Protein AF-A0AAJ6ESU5-F1 (afdb_monomer)

Structure (mmCIF, N/CA/C/O backbone):
data_AF-A0AAJ6ESU5-F1
#
_entry.id   AF-A0AAJ6ESU5-F1
#
loop_
_atom_site.group_PDB
_atom_site.id
_atom_site.type_symbol
_atom_site.label_atom_id
_atom_site.label_alt_id
_atom_site.label_comp_id
_atom_site.label_asym_id
_atom_site.label_entity_id
_atom_site.label_seq_id
_atom_site.pdbx_PDB_ins_code
_atom_site.Cartn_x
_atom_site.Cartn_y
_atom_site.Cartn_z
_atom_site.occupancy
_atom_site.B_iso_or_equiv
_atom_site.auth_seq_id
_atom_site.auth_comp_id
_atom_site.auth_asym_id
_atom_site.auth_atom_id
_atom_site.pdbx_PDB_model_num
ATOM 1 N N . MET A 1 1 ? -6.871 -3.618 12.150 1.00 95.38 1 MET A N 1
ATOM 2 C CA . MET A 1 1 ? -6.432 -3.441 10.751 1.00 95.38 1 MET A CA 1
ATOM 3 C C . MET A 1 1 ? -7.176 -2.260 10.166 1.00 95.38 1 MET A C 1
ATOM 5 O O . MET A 1 1 ? -8.389 -2.212 10.320 1.00 95.38 1 MET A O 1
ATOM 9 N N . ILE A 1 2 ? -6.469 -1.313 9.553 1.00 98.00 2 ILE A N 1
ATOM 10 C CA . ILE A 1 2 ? -7.078 -0.160 8.880 1.00 98.00 2 ILE A CA 1
ATOM 11 C C . ILE A 1 2 ? -7.098 -0.434 7.377 1.00 98.00 2 ILE A C 1
ATOM 13 O O . ILE A 1 2 ? -6.060 -0.797 6.834 1.00 98.00 2 ILE A O 1
ATOM 17 N N . TRP A 1 3 ? -8.237 -0.244 6.716 1.00 98.25 3 TRP A N 1
ATOM 18 C CA . TRP A 1 3 ? -8.363 -0.253 5.261 1.00 98.25 3 TRP A CA 1
ATOM 19 C C . TRP A 1 3 ? -8.637 1.152 4.726 1.00 98.25 3 TRP A C 1
ATOM 21 O O . TRP A 1 3 ? -9.605 1.794 5.127 1.00 98.25 3 TRP A O 1
ATOM 31 N N . LEU A 1 4 ? -7.811 1.610 3.790 1.00 98.38 4 LEU A N 1
ATOM 32 C CA . LEU A 1 4 ? -7.936 2.909 3.136 1.00 98.38 4 LEU A CA 1
ATOM 33 C C . LEU A 1 4 ? -8.338 2.697 1.673 1.00 98.38 4 LEU A C 1
ATOM 35 O O . LEU A 1 4 ? -7.547 2.201 0.867 1.00 98.38 4 LEU A O 1
ATOM 39 N N . HIS A 1 5 ? -9.581 3.042 1.345 1.00 97.38 5 HIS A N 1
ATOM 40 C CA . HIS A 1 5 ? -10.130 2.871 0.002 1.00 97.38 5 HIS A CA 1
ATOM 41 C C . HIS A 1 5 ? -9.685 3.988 -0.956 1.00 97.38 5 HIS A C 1
ATOM 43 O O . HIS A 1 5 ? -9.144 5.004 -0.527 1.00 97.38 5 HIS A O 1
ATOM 49 N N . GLY A 1 6 ? -9.927 3.814 -2.256 1.00 95.56 6 GLY A N 1
ATOM 50 C CA . GLY A 1 6 ? -9.739 4.875 -3.247 1.00 95.56 6 GLY A CA 1
ATOM 51 C C . GLY A 1 6 ? -11.051 5.428 -3.781 1.00 95.56 6 GLY A C 1
ATOM 52 O O . GLY A 1 6 ? -12.034 5.564 -3.061 1.00 95.56 6 GLY A O 1
ATOM 53 N N . PHE A 1 7 ? -11.062 5.765 -5.063 1.00 94.62 7 PHE A N 1
ATOM 54 C CA . PHE A 1 7 ? -12.214 6.395 -5.697 1.00 94.62 7 PHE A CA 1
ATOM 55 C C . PHE A 1 7 ? -13.386 5.410 -5.839 1.00 94.62 7 PHE A C 1
ATOM 57 O O . PHE A 1 7 ? -13.252 4.208 -5.603 1.00 94.62 7 PHE A O 1
ATOM 64 N N . TYR A 1 8 ? -14.547 5.929 -6.228 1.00 94.31 8 TYR A N 1
ATOM 65 C CA . TYR A 1 8 ? -15.791 5.195 -6.483 1.00 94.31 8 TYR A CA 1
ATOM 66 C C . TYR A 1 8 ? -16.469 4.516 -5.281 1.00 94.31 8 TYR A C 1
ATOM 68 O O . TYR A 1 8 ? -17.536 3.923 -5.443 1.00 94.31 8 TYR A O 1
ATOM 76 N N . VAL A 1 9 ? -15.928 4.656 -4.071 1.00 95.62 9 VAL A N 1
ATOM 77 C CA . VAL A 1 9 ? -16.638 4.290 -2.837 1.00 95.62 9 VAL A CA 1
ATOM 78 C C . VAL A 1 9 ? -17.619 5.403 -2.501 1.00 95.62 9 VAL A C 1
ATOM 80 O O . VAL A 1 9 ? -17.208 6.538 -2.282 1.00 95.62 9 VAL A O 1
ATOM 83 N N . LYS A 1 10 ? -18.917 5.098 -2.511 1.00 95.31 10 LYS A N 1
ATOM 84 C CA . LYS A 1 10 ? -19.978 6.115 -2.403 1.00 95.31 10 LYS A CA 1
ATOM 85 C C . LYS A 1 10 ? -20.151 6.654 -0.986 1.00 95.31 10 LYS A C 1
ATOM 87 O O . LYS A 1 10 ? -20.367 7.847 -0.805 1.00 95.31 10 LYS A O 1
ATOM 92 N N . ASP A 1 11 ? -20.051 5.765 -0.009 1.00 96.38 11 ASP A N 1
ATOM 93 C CA . ASP A 1 11 ? -20.249 6.033 1.409 1.00 96.38 11 ASP A CA 1
ATOM 94 C C . ASP A 1 11 ? -19.696 4.860 2.243 1.00 96.38 11 ASP A C 1
ATOM 96 O O . ASP A 1 11 ? -19.130 3.892 1.718 1.00 96.38 11 ASP A O 1
ATOM 100 N N . HIS A 1 12 ? -19.841 4.960 3.564 1.00 93.69 12 HIS A N 1
ATOM 101 C CA . HIS A 1 12 ? -19.379 3.943 4.503 1.00 93.69 12 HIS A CA 1
ATOM 102 C C . HIS A 1 12 ? -20.178 2.631 4.420 1.00 93.69 12 HIS A C 1
ATOM 104 O O . HIS A 1 12 ? -19.606 1.572 4.666 1.00 93.69 12 HIS A O 1
ATOM 110 N N . GLU A 1 13 ? -21.461 2.656 4.047 1.00 95.06 13 GLU A N 1
ATOM 111 C CA . GLU A 1 13 ? -22.259 1.434 3.882 1.00 95.06 13 GLU A CA 1
ATOM 112 C C . GLU A 1 13 ? -21.810 0.670 2.633 1.00 95.06 13 GLU A C 1
ATOM 114 O O . GLU A 1 13 ? -21.586 -0.544 2.673 1.00 95.06 13 GLU A O 1
ATOM 119 N N . PHE A 1 14 ? -21.593 1.385 1.529 1.00 95.38 14 PHE A N 1
ATOM 120 C CA . PHE A 1 14 ? -21.059 0.842 0.289 1.00 95.38 14 PHE A CA 1
ATOM 121 C C . PHE A 1 14 ? -19.728 0.133 0.535 1.00 95.38 14 PHE A C 1
ATOM 123 O O . PHE A 1 14 ? -19.557 -0.994 0.074 1.00 95.38 14 PHE A O 1
ATOM 130 N N . LEU A 1 15 ? -18.828 0.740 1.315 1.00 94.00 15 LEU A N 1
ATOM 131 C CA . LEU A 1 15 ? -17.516 0.177 1.643 1.00 94.00 15 LEU A CA 1
ATOM 132 C C . LEU A 1 15 ? -17.589 -1.235 2.255 1.00 94.00 15 LEU A C 1
ATOM 134 O O . LEU A 1 15 ? -16.738 -2.076 1.968 1.00 94.00 15 LEU A O 1
ATOM 138 N N . PHE A 1 16 ? -18.602 -1.513 3.079 1.00 92.94 16 PHE A N 1
ATOM 139 C CA . PHE A 1 16 ? -18.753 -2.811 3.747 1.00 92.94 16 PHE A CA 1
ATOM 140 C C . PHE A 1 16 ? -19.701 -3.781 3.041 1.00 92.94 16 PHE A C 1
ATOM 142 O O . PHE A 1 16 ? -19.585 -4.988 3.262 1.00 92.94 16 PHE A O 1
ATOM 149 N N . HIS A 1 17 ? -20.637 -3.286 2.230 1.00 91.62 17 HIS A N 1
ATOM 150 C CA . HIS A 1 17 ? -21.697 -4.112 1.645 1.00 91.62 17 HIS A CA 1
ATOM 151 C C . HIS A 1 17 ? -21.561 -4.339 0.141 1.00 91.62 17 HIS A C 1
ATOM 153 O O . HIS A 1 17 ? -22.010 -5.370 -0.357 1.00 91.62 17 HIS A O 1
ATOM 159 N N . ASN A 1 18 ? -20.966 -3.393 -0.582 1.00 91.00 18 ASN A N 1
ATOM 160 C CA . ASN A 1 18 ? -21.006 -3.357 -2.044 1.00 91.00 18 ASN A CA 1
ATOM 161 C C . ASN A 1 18 ? -19.632 -3.160 -2.690 1.00 91.00 18 ASN A C 1
ATOM 163 O O . ASN A 1 18 ? -19.497 -3.375 -3.896 1.00 91.00 18 ASN A O 1
ATOM 167 N N . ASP A 1 19 ? -18.616 -2.769 -1.918 1.00 90.62 19 ASP A N 1
ATOM 168 C CA . ASP A 1 19 ? -17.278 -2.570 -2.450 1.00 90.62 19 ASP A CA 1
ATOM 169 C C . ASP A 1 19 ? -16.719 -3.881 -3.038 1.00 90.62 19 ASP A C 1
ATOM 171 O O . ASP A 1 19 ? -16.745 -4.928 -2.375 1.00 90.62 19 ASP A O 1
ATOM 175 N N . PRO A 1 20 ? -16.188 -3.856 -4.275 1.00 89.12 20 PRO A N 1
ATOM 176 C CA . PRO A 1 20 ? -15.649 -5.045 -4.927 1.00 89.12 20 PRO A CA 1
ATOM 177 C C . PRO A 1 20 ? -14.518 -5.745 -4.165 1.00 89.12 20 PRO A C 1
ATOM 179 O O . PRO A 1 20 ? -14.312 -6.947 -4.372 1.00 89.12 20 PRO A O 1
ATOM 182 N N . ALA A 1 21 ? -13.799 -5.044 -3.281 1.00 89.62 21 ALA A N 1
ATOM 183 C CA . ALA A 1 21 ? -12.793 -5.651 -2.421 1.00 89.62 21 ALA A CA 1
ATOM 184 C C . ALA A 1 21 ? -13.415 -6.585 -1.372 1.00 89.62 21 ALA A C 1
ATOM 186 O O . ALA A 1 21 ? -12.733 -7.501 -0.931 1.00 89.62 21 ALA A O 1
ATOM 187 N N . ARG A 1 22 ? -14.701 -6.449 -1.007 1.00 91.38 22 ARG A N 1
ATOM 188 C CA . ARG A 1 22 ? -15.430 -7.385 -0.118 1.00 91.38 22 ARG A CA 1
ATOM 189 C C . ARG A 1 22 ? -14.734 -7.662 1.220 1.00 91.38 22 ARG A C 1
ATOM 191 O O . ARG A 1 22 ? -14.629 -8.803 1.672 1.00 91.38 22 ARG A O 1
ATOM 198 N N . LEU A 1 23 ? -14.207 -6.614 1.844 1.00 92.94 23 LEU A N 1
ATOM 199 C CA . LEU A 1 23 ? -13.352 -6.716 3.033 1.00 92.94 23 LEU A CA 1
ATOM 200 C C . LEU A 1 23 ? -14.058 -7.393 4.206 1.00 92.94 23 LEU A C 1
ATOM 202 O O . LEU A 1 23 ? -13.453 -8.196 4.912 1.00 92.94 23 LEU A O 1
ATOM 206 N N . ARG A 1 24 ? -15.345 -7.083 4.397 1.00 93.38 24 ARG A N 1
ATOM 207 C CA . ARG A 1 24 ? -16.166 -7.651 5.466 1.00 93.38 24 ARG A CA 1
ATOM 208 C C . ARG A 1 24 ? -16.250 -9.167 5.355 1.00 93.38 24 ARG A C 1
ATOM 210 O O . ARG A 1 24 ? -16.012 -9.863 6.339 1.00 93.38 24 ARG A O 1
ATOM 217 N N . GLU A 1 25 ? -16.591 -9.673 4.172 1.00 92.69 25 GLU A N 1
ATOM 218 C CA . GLU A 1 25 ? -16.685 -11.110 3.921 1.00 92.69 25 GLU A CA 1
ATOM 219 C C . GLU A 1 25 ? -15.320 -11.760 4.088 1.00 92.69 25 GLU A C 1
ATOM 221 O O . GLU A 1 25 ? -15.226 -12.787 4.742 1.00 92.69 25 GLU A O 1
ATOM 226 N N . GLN A 1 26 ? -14.257 -11.139 3.580 1.00 92.94 26 GLN A N 1
ATOM 227 C CA . GLN A 1 26 ? -12.912 -11.681 3.732 1.00 92.94 26 GLN A CA 1
ATOM 228 C C . GLN A 1 26 ? -12.473 -11.794 5.194 1.00 92.94 26 GLN A C 1
ATOM 230 O O . GLN A 1 26 ? -11.942 -12.831 5.580 1.00 92.94 26 GLN A O 1
ATOM 235 N N . VAL A 1 27 ? -12.715 -10.770 6.020 1.00 94.38 27 VAL A N 1
ATOM 236 C CA . VAL A 1 27 ? -12.407 -10.825 7.458 1.00 94.38 27 VAL A CA 1
ATOM 237 C C . VAL A 1 27 ? -13.239 -11.896 8.149 1.00 94.38 27 VAL A C 1
ATOM 239 O O . VAL A 1 27 ? -12.665 -12.755 8.818 1.00 94.38 27 VAL A O 1
ATOM 242 N N . ARG A 1 28 ? -14.557 -11.914 7.922 1.00 92.50 28 ARG A N 1
ATOM 243 C CA . ARG A 1 28 ? -15.456 -12.936 8.477 1.00 92.50 28 ARG A CA 1
ATOM 244 C C . ARG A 1 28 ? -15.020 -14.355 8.093 1.00 92.50 28 ARG A C 1
ATOM 246 O O . ARG A 1 28 ? -14.961 -15.225 8.954 1.00 92.50 28 ARG A O 1
ATOM 253 N N . ASP A 1 29 ? -14.708 -14.576 6.820 1.00 90.75 29 ASP A N 1
ATOM 254 C CA . ASP A 1 29 ? -14.421 -15.902 6.263 1.00 90.75 29 ASP A CA 1
ATOM 255 C C . ASP A 1 29 ? -12.976 -16.355 6.558 1.00 90.75 29 ASP A C 1
ATOM 257 O O . ASP A 1 29 ? -12.671 -17.541 6.462 1.00 90.75 29 ASP A O 1
ATOM 261 N N . SER A 1 30 ? -12.084 -15.439 6.959 1.00 91.81 30 SER A N 1
ATOM 262 C CA . SER A 1 30 ? -10.697 -15.765 7.325 1.00 91.81 30 SER A CA 1
ATOM 263 C C . SER A 1 30 ? -10.556 -16.521 8.649 1.00 91.81 30 SER A C 1
ATOM 265 O O . SER A 1 30 ? -9.511 -17.124 8.898 1.00 91.81 30 SER A O 1
ATOM 267 N N . GLY A 1 31 ? -11.559 -16.438 9.531 1.00 89.44 31 GLY A N 1
ATOM 268 C CA . GLY A 1 31 ? -11.491 -16.982 10.891 1.00 89.44 31 GLY A CA 1
ATOM 269 C C . GLY A 1 31 ? -10.433 -16.326 11.791 1.00 89.44 31 GLY A C 1
ATOM 270 O O . GLY A 1 31 ? -10.134 -16.859 12.858 1.00 89.44 31 GLY A O 1
ATOM 271 N N . LYS A 1 32 ? -9.836 -15.200 11.374 1.00 91.50 32 LYS A N 1
ATOM 272 C CA . LYS A 1 32 ? -8.836 -14.465 12.158 1.00 91.50 32 LYS A CA 1
ATOM 273 C C . LYS A 1 32 ? -9.511 -13.525 13.153 1.00 91.50 32 LYS A C 1
ATOM 275 O O . LYS A 1 32 ? -10.510 -12.884 12.834 1.00 91.50 32 LYS A O 1
ATOM 280 N N . ASP A 1 33 ? -8.905 -13.385 14.327 1.00 90.06 33 ASP A N 1
ATOM 281 C CA . ASP A 1 33 ? -9.315 -12.398 15.327 1.00 90.06 33 ASP A CA 1
ATOM 282 C C . ASP A 1 33 ? -8.788 -11.008 14.938 1.00 90.06 33 ASP A C 1
ATOM 284 O O . ASP A 1 33 ? -7.652 -10.627 15.236 1.00 90.06 33 ASP A O 1
ATOM 288 N N . VAL A 1 34 ? -9.584 -10.285 14.147 1.00 91.62 34 VAL A N 1
ATOM 289 C CA . VAL A 1 34 ? -9.206 -8.996 13.562 1.00 91.62 34 VAL A CA 1
ATOM 290 C C . VAL A 1 34 ? -10.332 -7.987 13.734 1.00 91.62 34 VAL A C 1
ATOM 292 O O . VAL A 1 34 ? -11.442 -8.173 13.242 1.00 91.62 34 VAL A O 1
ATOM 295 N N . VAL A 1 35 ? -9.999 -6.837 14.321 1.00 93.50 35 VAL A N 1
ATOM 296 C CA . VAL A 1 35 ? -10.833 -5.633 14.233 1.00 93.50 35 VAL A CA 1
ATOM 297 C C . VAL A 1 35 ? -10.537 -4.928 12.909 1.00 93.50 35 VAL A C 1
ATOM 299 O O . VAL A 1 35 ? -9.423 -4.431 12.701 1.00 93.50 35 VAL A O 1
ATOM 302 N N . LEU A 1 36 ? -11.518 -4.896 12.006 1.00 95.81 36 LEU A N 1
ATOM 303 C CA . LEU A 1 36 ? -11.454 -4.151 10.748 1.00 95.81 36 LEU A CA 1
ATOM 304 C C . LEU A 1 36 ? -11.998 -2.733 10.946 1.00 95.81 36 LEU A C 1
ATOM 306 O O . LEU A 1 36 ? -13.136 -2.547 11.362 1.00 95.81 36 LEU A O 1
ATOM 310 N N . ILE A 1 37 ? -11.180 -1.743 10.608 1.00 96.31 37 ILE A N 1
ATOM 311 C CA . ILE A 1 37 ? -11.512 -0.318 10.615 1.00 96.31 37 ILE A CA 1
ATOM 312 C C . ILE A 1 37 ? -11.358 0.172 9.180 1.00 96.31 37 ILE A C 1
ATOM 314 O O . ILE A 1 37 ? -10.308 -0.036 8.578 1.00 96.31 37 ILE A O 1
ATOM 318 N N . ALA A 1 38 ? -12.371 0.824 8.625 1.00 96.56 38 ALA A N 1
ATOM 319 C CA . ALA A 1 38 ? -12.315 1.331 7.259 1.00 96.56 38 ALA A CA 1
ATOM 320 C C . ALA A 1 38 ? -12.967 2.725 7.204 1.00 96.56 38 ALA A C 1
ATOM 322 O O . ALA A 1 38 ? -14.191 2.813 7.089 1.00 96.56 38 ALA A O 1
ATOM 323 N N . PRO A 1 39 ? -12.197 3.820 7.381 1.00 95.31 39 PRO A N 1
ATOM 324 C CA . PRO A 1 39 ? -12.745 5.169 7.286 1.00 95.31 39 PRO A CA 1
ATOM 325 C C . PRO A 1 39 ? -13.248 5.457 5.872 1.00 95.31 39 PRO A C 1
ATOM 327 O O . PRO A 1 39 ? -12.610 5.078 4.890 1.00 95.31 39 PRO A O 1
ATOM 330 N N . PHE A 1 40 ? -14.354 6.195 5.781 1.00 96.12 40 PHE A N 1
ATOM 331 C CA . PHE A 1 40 ? -14.796 6.781 4.523 1.00 96.12 40 PHE A CA 1
ATOM 332 C C . PHE A 1 40 ? -13.982 8.048 4.227 1.00 96.12 40 PHE A C 1
ATOM 334 O O . PHE A 1 40 ? -14.006 9.004 4.998 1.00 96.12 40 PHE A O 1
ATOM 341 N N . LEU A 1 41 ? -13.252 8.044 3.116 1.00 96.94 41 LEU A N 1
ATOM 342 C CA . LEU A 1 41 ? -12.306 9.086 2.703 1.00 96.94 41 LEU A CA 1
ATOM 343 C C . LEU A 1 41 ? -12.910 10.087 1.700 1.00 96.94 41 LEU A C 1
ATOM 345 O O . LEU A 1 41 ? -12.190 10.928 1.161 1.00 96.94 41 LEU A O 1
ATOM 349 N N . GLY A 1 42 ? -14.222 9.998 1.460 1.00 96.88 42 GLY A N 1
ATOM 350 C CA . GLY A 1 42 ? -14.958 10.765 0.455 1.00 96.88 42 GLY A CA 1
ATOM 351 C C . GLY A 1 42 ? -15.183 9.982 -0.843 1.00 96.88 42 GLY A C 1
ATOM 352 O O . GLY A 1 42 ? -14.591 8.929 -1.068 1.00 96.88 42 GLY A O 1
ATOM 353 N N . TYR A 1 43 ? -16.062 10.500 -1.696 1.00 96.88 43 TYR A N 1
ATOM 354 C CA . TYR A 1 43 ? -16.432 9.901 -2.976 1.00 96.88 43 TYR A CA 1
ATOM 355 C C . TYR A 1 43 ? -15.867 10.742 -4.115 1.00 96.88 43 TYR A C 1
ATOM 357 O O . TYR A 1 43 ? -16.072 11.953 -4.157 1.00 96.88 43 TYR A O 1
ATOM 365 N N . GLU A 1 44 ? -15.169 10.101 -5.046 1.00 96.12 44 GLU A N 1
ATOM 366 C CA . GLU A 1 44 ? -14.649 10.715 -6.268 1.00 96.12 44 GLU A CA 1
ATOM 367 C C . GLU A 1 44 ? -14.838 9.756 -7.443 1.00 96.12 44 GLU A C 1
ATOM 369 O O . GLU A 1 44 ? -14.749 8.539 -7.272 1.00 96.12 44 GLU A O 1
ATOM 374 N N . TYR A 1 45 ? -15.170 10.288 -8.618 1.00 94.44 45 TYR A N 1
ATOM 375 C CA . TYR A 1 45 ? -15.489 9.511 -9.816 1.00 94.44 45 TYR A CA 1
ATOM 376 C C . TYR A 1 45 ? -15.139 10.287 -11.089 1.00 94.44 45 TYR A C 1
ATOM 378 O O . TYR A 1 45 ? -15.070 11.517 -11.078 1.00 94.44 45 TYR A O 1
ATOM 386 N N . ALA A 1 46 ? -14.902 9.572 -12.191 1.00 92.31 46 ALA A N 1
ATOM 387 C CA . ALA A 1 46 ? -14.578 10.188 -13.473 1.00 92.31 46 ALA A CA 1
ATOM 388 C C . ALA A 1 46 ? -15.823 10.737 -14.188 1.00 92.31 46 ALA A C 1
ATOM 390 O O . ALA A 1 46 ? -16.866 10.082 -14.253 1.00 92.31 46 ALA A O 1
ATOM 391 N N . VAL A 1 47 ? -15.673 11.918 -14.784 1.00 94.06 47 VAL A N 1
ATOM 392 C CA . VAL A 1 47 ? -16.607 12.557 -15.715 1.00 94.06 47 VAL A CA 1
ATOM 393 C C . VAL A 1 47 ? -15.788 13.058 -16.904 1.00 94.06 47 VAL A C 1
ATOM 395 O O . VAL A 1 47 ? -15.094 14.072 -16.815 1.00 94.06 47 VAL A O 1
ATOM 398 N N . GLY A 1 48 ? -15.831 12.317 -18.015 1.00 92.31 48 GLY A N 1
ATOM 399 C CA . GLY A 1 48 ? -14.916 12.536 -19.139 1.00 92.31 48 GLY A CA 1
ATOM 400 C C . GLY A 1 48 ? -13.460 12.338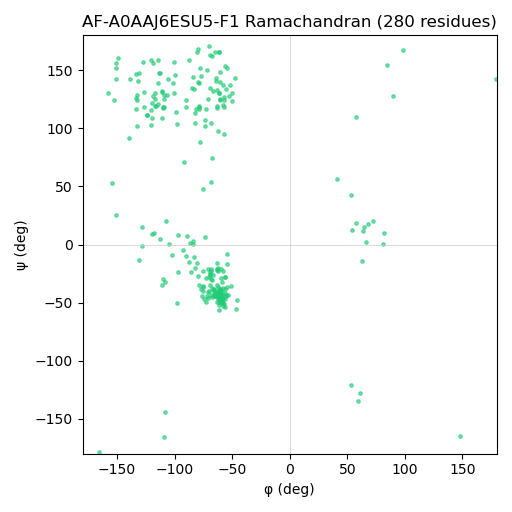 -18.707 1.00 92.31 48 GLY A C 1
ATOM 401 O O . GLY A 1 48 ? -13.138 11.332 -18.078 1.00 92.31 48 GLY A O 1
ATOM 402 N N . ASP A 1 49 ? -12.607 13.322 -18.997 1.00 90.75 49 ASP A N 1
ATOM 403 C CA . ASP A 1 49 ? -11.175 13.306 -18.658 1.00 90.75 49 ASP A CA 1
ATOM 404 C C . ASP A 1 49 ? -10.858 13.902 -17.270 1.00 90.75 49 ASP A C 1
ATOM 406 O O . ASP A 1 49 ? -9.696 14.120 -16.928 1.00 90.75 49 ASP A O 1
ATOM 410 N N . SER A 1 50 ? -11.878 14.225 -16.470 1.00 92.25 50 SER A N 1
ATOM 411 C CA . SER A 1 50 ? -11.730 14.845 -15.146 1.00 92.25 50 SER A CA 1
ATOM 412 C C . SER A 1 50 ? -12.326 13.979 -14.042 1.00 92.25 50 SER A C 1
ATOM 414 O O . SER A 1 50 ? -13.194 13.146 -14.290 1.00 92.25 50 SER A O 1
ATOM 416 N N . PHE A 1 51 ? -11.886 14.212 -12.807 1.00 91.88 51 PHE A N 1
ATOM 417 C CA . PHE A 1 51 ? -12.498 13.641 -11.612 1.00 91.88 51 PHE A CA 1
ATOM 418 C C . PHE A 1 51 ? -13.297 14.710 -10.872 1.00 91.88 51 PHE A C 1
ATOM 420 O O . PHE A 1 51 ? -12.904 15.877 -10.826 1.00 91.88 51 PHE A O 1
ATOM 427 N N . VAL A 1 52 ? -14.437 14.309 -10.319 1.00 95.38 52 VAL A N 1
ATOM 428 C CA . VAL A 1 52 ? -15.288 15.157 -9.483 1.00 95.38 52 VAL A CA 1
ATOM 429 C C . VAL A 1 52 ? -15.640 14.413 -8.205 1.00 95.38 52 VAL A C 1
ATOM 431 O O . VAL A 1 52 ? -15.795 13.190 -8.205 1.00 95.38 52 VAL A O 1
ATOM 434 N N . GLY A 1 53 ? -15.792 15.152 -7.110 1.00 95.88 53 GLY A N 1
ATOM 435 C CA . GLY A 1 53 ? -16.083 14.559 -5.817 1.00 95.88 53 GLY A CA 1
ATOM 436 C C . GLY A 1 53 ? -15.492 15.334 -4.653 1.00 95.88 53 GLY A C 1
ATOM 437 O O . GLY A 1 53 ? -15.090 16.490 -4.785 1.00 95.88 53 GLY A O 1
ATOM 438 N N . ASN A 1 54 ? -15.462 14.679 -3.500 1.00 95.88 54 ASN A N 1
ATOM 439 C CA . ASN A 1 54 ? -14.928 15.213 -2.252 1.00 95.88 54 ASN A CA 1
ATOM 440 C C . ASN A 1 54 ? -13.900 14.281 -1.593 1.00 95.88 54 ASN A C 1
ATOM 442 O O . ASN A 1 54 ? -13.591 14.471 -0.415 1.00 95.88 54 ASN A O 1
ATOM 446 N N . TYR A 1 55 ? -13.381 13.286 -2.323 1.00 97.31 55 TYR A N 1
ATOM 447 C CA . TYR A 1 55 ? -12.306 12.438 -1.818 1.00 97.31 55 TYR A CA 1
ATOM 448 C C . TYR A 1 55 ? -11.101 13.295 -1.420 1.00 97.31 55 TYR A C 1
ATOM 450 O O . TYR A 1 55 ? -10.610 14.121 -2.191 1.00 97.31 55 TYR A O 1
ATOM 458 N N . SER A 1 56 ? -10.624 13.127 -0.190 1.00 95.69 56 SER A N 1
ATOM 459 C CA . SER A 1 56 ? -9.510 13.919 0.317 1.00 95.69 56 SER A CA 1
ATOM 460 C C . SER A 1 56 ? -8.813 13.223 1.474 1.00 95.69 56 SER A C 1
ATOM 462 O O . SER A 1 56 ? -9.421 12.861 2.474 1.00 95.69 56 SER A O 1
ATOM 464 N N . VAL A 1 57 ? -7.488 13.136 1.373 1.00 95.81 57 VAL A N 1
ATOM 465 C CA . VAL A 1 57 ? -6.627 12.469 2.367 1.00 95.81 57 VAL A CA 1
ATOM 466 C C . VAL A 1 57 ? -5.608 13.415 2.995 1.00 95.81 57 VAL A C 1
ATOM 468 O O . VAL A 1 57 ? -4.689 12.983 3.688 1.00 95.81 57 VAL A O 1
ATOM 471 N N . LYS A 1 58 ? -5.738 14.717 2.733 1.00 94.94 58 LYS A N 1
ATOM 472 C CA . LYS A 1 58 ? -4.797 15.751 3.187 1.00 94.94 58 LYS A CA 1
ATOM 473 C C . LYS A 1 58 ? -4.690 15.815 4.713 1.00 94.94 58 LYS A C 1
ATOM 475 O O . LYS A 1 58 ? -3.589 15.929 5.244 1.00 94.94 58 LYS A O 1
ATOM 480 N N . ASP A 1 59 ? -5.806 15.635 5.416 1.00 93.44 59 ASP A N 1
ATOM 481 C CA . ASP A 1 59 ? -5.835 15.736 6.876 1.00 93.44 59 ASP A CA 1
ATOM 482 C C . ASP A 1 59 ? -5.094 14.577 7.553 1.00 93.44 59 ASP A C 1
ATOM 484 O O . ASP A 1 59 ? -4.518 14.774 8.619 1.00 93.44 59 ASP A O 1
ATOM 488 N N . LEU A 1 60 ? -4.987 13.409 6.901 1.00 96.38 60 LEU A N 1
ATOM 489 C CA . LEU A 1 60 ? -4.227 12.262 7.417 1.00 96.38 60 LEU A CA 1
ATOM 490 C C . LEU A 1 60 ? -2.730 12.579 7.568 1.00 96.38 60 LEU A C 1
ATOM 492 O O . LEU A 1 60 ? -2.051 11.916 8.351 1.00 96.38 60 LEU A O 1
ATOM 496 N N . ALA A 1 61 ? -2.216 13.579 6.838 1.00 95.06 61 ALA A N 1
ATOM 497 C CA . ALA A 1 61 ? -0.831 14.043 6.946 1.00 95.06 61 ALA A CA 1
ATOM 498 C C . ALA A 1 61 ? -0.632 15.038 8.097 1.00 95.06 61 ALA A C 1
ATOM 500 O O . ALA A 1 61 ? 0.504 15.379 8.430 1.00 95.06 61 ALA A O 1
ATOM 501 N N . SER A 1 62 ? -1.718 15.526 8.703 1.00 96.19 62 SER A N 1
ATOM 502 C CA . SER A 1 62 ? -1.618 16.454 9.822 1.00 96.19 62 SER A CA 1
ATOM 503 C C . SER A 1 62 ? -0.949 15.770 11.017 1.00 96.19 62 SER A C 1
ATOM 505 O O . SER A 1 62 ? -1.234 14.599 11.299 1.00 96.19 62 SER A O 1
ATOM 507 N N . PRO A 1 63 ? -0.084 16.482 11.764 1.00 93.94 63 PRO A N 1
ATOM 508 C CA . PRO A 1 63 ? 0.596 15.913 12.916 1.00 93.94 63 PRO A CA 1
ATOM 509 C C . PRO A 1 63 ? -0.377 15.217 13.871 1.00 93.94 63 PRO A C 1
ATOM 511 O O . PRO A 1 63 ? -1.412 15.774 14.260 1.00 93.94 63 PRO A O 1
ATOM 514 N N . LYS A 1 64 ? -0.032 13.979 14.241 1.00 94.94 64 LYS A N 1
ATOM 515 C CA . LYS A 1 64 ? -0.800 13.128 15.162 1.00 94.94 64 LYS A CA 1
ATOM 516 C C . LYS A 1 64 ? -2.249 12.843 14.746 1.00 94.94 64 LYS A C 1
ATOM 518 O O . LYS A 1 64 ? -3.050 12.470 15.599 1.00 94.94 64 LYS A O 1
ATOM 523 N N . TRP A 1 65 ? -2.624 13.036 13.478 1.00 97.00 65 TRP A N 1
ATOM 524 C CA . TRP A 1 65 ? -3.978 12.704 13.032 1.00 97.00 65 TRP A CA 1
ATOM 525 C C . TRP A 1 65 ? -4.289 11.222 13.274 1.00 97.00 65 TRP A C 1
ATOM 527 O O . TRP A 1 65 ? -5.286 10.913 13.921 1.00 97.00 65 TRP A O 1
ATOM 537 N N . GLY A 1 66 ? -3.393 10.319 12.856 1.00 96.81 66 GLY A N 1
ATOM 538 C CA . GLY A 1 66 ? -3.539 8.881 13.090 1.00 96.81 66 GLY A CA 1
ATOM 539 C C . GLY A 1 66 ? -3.598 8.504 14.572 1.00 96.81 66 GLY A C 1
ATOM 540 O O . GLY A 1 66 ? -4.400 7.653 14.942 1.00 96.81 66 GLY A O 1
ATOM 541 N N . GLU A 1 67 ? -2.804 9.164 15.425 1.00 97.19 67 GLU A N 1
ATOM 542 C CA . GLU A 1 67 ? -2.864 8.989 16.887 1.00 97.19 67 GLU A CA 1
ATOM 543 C C . GLU A 1 67 ? -4.259 9.305 17.437 1.00 97.19 67 GLU A C 1
ATOM 545 O O . GLU A 1 67 ? -4.859 8.456 18.093 1.00 97.19 67 GLU A O 1
ATOM 550 N N . ARG A 1 68 ? -4.800 10.488 17.114 1.00 96.69 68 ARG A N 1
ATOM 551 C CA . ARG A 1 68 ? -6.130 10.911 17.581 1.00 96.69 68 ARG A CA 1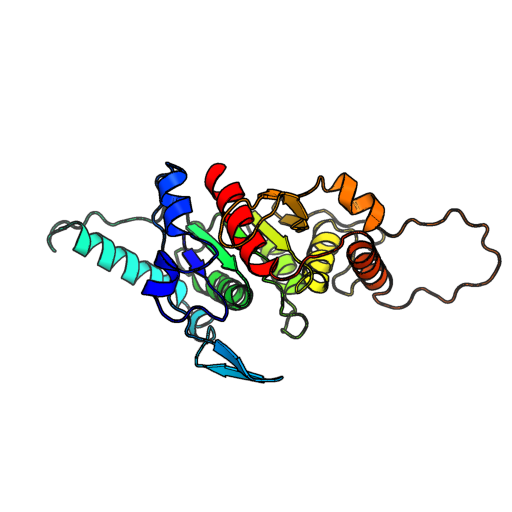
ATOM 552 C C . ARG A 1 68 ? -7.235 9.996 17.067 1.00 96.69 68 ARG A C 1
ATOM 554 O O . ARG A 1 68 ? -8.092 9.586 17.838 1.00 96.69 68 ARG A O 1
ATOM 561 N N . TYR A 1 69 ? -7.182 9.637 15.786 1.00 96.25 69 TYR A N 1
ATOM 562 C CA . TYR A 1 69 ? -8.177 8.760 15.179 1.00 96.25 69 TYR A CA 1
ATOM 563 C C . TYR A 1 69 ? -8.207 7.374 15.843 1.00 96.25 69 TYR A C 1
ATOM 565 O O . TYR A 1 69 ? -9.275 6.839 16.134 1.00 96.25 69 TYR A O 1
ATOM 573 N N . LEU A 1 70 ? -7.037 6.798 16.135 1.00 96.38 70 LEU A N 1
ATOM 574 C CA . LEU A 1 70 ? -6.943 5.523 16.849 1.00 96.38 70 LEU A CA 1
ATOM 575 C C . LEU A 1 70 ? -7.432 5.628 18.300 1.00 96.38 70 LEU A C 1
ATOM 577 O O . LEU A 1 70 ? -8.113 4.715 18.761 1.00 96.38 70 LEU A O 1
ATOM 581 N N . ASP A 1 71 ? -7.142 6.729 18.999 1.00 95.06 71 ASP A N 1
ATOM 582 C CA . ASP A 1 71 ? -7.682 6.991 20.341 1.00 95.06 71 ASP A CA 1
ATOM 583 C C . ASP A 1 71 ? -9.222 7.053 20.332 1.00 95.06 71 ASP A C 1
ATOM 585 O O . ASP A 1 71 ? -9.874 6.417 21.164 1.00 95.06 71 ASP A O 1
ATOM 589 N N . GLU A 1 72 ? -9.815 7.753 19.361 1.00 94.12 72 GLU A N 1
ATOM 590 C CA . GLU A 1 72 ? -11.272 7.843 19.188 1.00 94.12 72 GLU A CA 1
ATOM 591 C C . GLU A 1 72 ? -11.905 6.476 18.905 1.00 94.12 72 GLU A C 1
ATOM 593 O O . GLU A 1 72 ? -12.924 6.129 19.505 1.00 94.12 72 GLU A O 1
ATOM 598 N N . ILE A 1 73 ? -11.278 5.658 18.051 1.00 93.75 73 ILE A N 1
ATOM 599 C CA . ILE A 1 73 ? -11.740 4.291 17.778 1.00 93.75 73 ILE A CA 1
ATOM 600 C C . ILE A 1 73 ? -11.715 3.439 19.044 1.00 93.75 73 ILE A C 1
ATOM 602 O O . ILE A 1 73 ? -12.690 2.747 19.332 1.00 93.75 73 ILE A O 1
ATOM 606 N N . LEU A 1 74 ? -10.621 3.471 19.808 1.00 92.50 74 LEU A N 1
ATOM 607 C CA . LEU A 1 74 ? -10.521 2.701 21.049 1.00 92.50 74 LEU A CA 1
ATOM 608 C C . LEU A 1 74 ? -11.581 3.153 22.063 1.00 92.50 74 LEU A C 1
ATOM 610 O O . LEU A 1 74 ? -12.199 2.305 22.705 1.00 92.50 74 LEU A O 1
ATOM 614 N N . GLY A 1 75 ? -11.846 4.458 22.165 1.00 89.81 75 GLY A N 1
ATOM 615 C CA . GLY A 1 75 ? -12.910 5.004 23.013 1.00 89.81 75 GLY A CA 1
ATOM 616 C C . GLY A 1 75 ? -14.313 4.566 22.580 1.00 89.81 75 GLY A C 1
ATOM 617 O O . GLY A 1 75 ? -15.130 4.167 23.418 1.00 89.81 75 GLY A O 1
ATOM 618 N N . ALA A 1 76 ? -14.587 4.573 21.274 1.00 90.38 76 ALA A N 1
ATOM 619 C CA . ALA A 1 76 ? -15.855 4.110 20.717 1.00 90.38 76 ALA A CA 1
ATOM 620 C C . ALA A 1 76 ? -16.059 2.601 20.933 1.00 90.38 76 ALA A C 1
ATOM 622 O O . ALA A 1 76 ? -17.134 2.181 21.357 1.00 90.38 76 ALA A O 1
ATOM 623 N N . LEU A 1 77 ? -15.021 1.789 20.711 1.00 89.25 77 LEU A N 1
ATOM 624 C CA . LEU A 1 77 ? -15.059 0.343 20.947 1.00 89.25 77 LEU A CA 1
ATOM 625 C C . LEU A 1 77 ? -15.267 0.014 22.428 1.00 89.25 77 LEU A C 1
ATOM 627 O O . LEU A 1 77 ? -16.098 -0.830 22.751 1.00 89.25 77 LEU A O 1
ATOM 631 N N . ALA A 1 78 ? -14.563 0.699 23.330 1.00 87.44 78 ALA A N 1
ATOM 632 C CA . ALA A 1 78 ? -14.760 0.538 24.768 1.00 87.44 78 ALA A CA 1
ATOM 633 C C . ALA A 1 78 ? -16.211 0.839 25.179 1.00 87.44 78 ALA A C 1
ATOM 635 O O . ALA A 1 78 ? -16.818 0.069 25.924 1.00 87.44 78 ALA A O 1
ATOM 636 N N . SER A 1 79 ? -16.777 1.923 24.641 1.00 84.88 79 SER A N 1
ATOM 637 C CA . SER A 1 79 ? -18.167 2.317 24.893 1.00 84.88 79 SER A CA 1
ATOM 638 C C . SER A 1 79 ? -19.162 1.285 24.348 1.00 84.88 79 SER A C 1
ATOM 640 O O . SER A 1 79 ? -20.108 0.913 25.039 1.00 84.88 79 SER A O 1
ATOM 642 N N . PHE A 1 80 ? -18.929 0.776 23.134 1.00 85.62 80 PHE A N 1
ATOM 643 C CA . PHE A 1 80 ? -19.767 -0.249 22.503 1.00 85.62 80 PHE A CA 1
ATOM 644 C C . PHE A 1 80 ? -19.788 -1.566 23.289 1.00 85.62 80 PHE A C 1
ATOM 646 O O . PHE A 1 80 ? -20.832 -2.205 23.396 1.00 85.62 80 PHE A O 1
ATOM 653 N N . LEU A 1 81 ? -18.660 -1.956 23.887 1.00 85.00 81 LEU A N 1
ATOM 654 C CA . LEU A 1 81 ? -18.546 -3.169 24.703 1.00 85.00 81 LEU A CA 1
ATOM 655 C C . LEU A 1 81 ? -19.217 -3.052 26.086 1.00 85.00 81 LEU A C 1
ATOM 657 O O . LEU A 1 81 ? -19.099 -3.965 26.901 1.00 85.00 81 LEU A O 1
ATOM 661 N N . GLY A 1 82 ? -19.928 -1.954 26.368 1.00 72.94 82 GLY A N 1
ATOM 662 C CA . GLY A 1 82 ? -20.658 -1.766 27.623 1.00 72.94 82 GLY A CA 1
ATOM 663 C C . GLY A 1 82 ? -19.749 -1.501 28.820 1.00 72.94 82 GLY A C 1
ATOM 664 O O . GLY A 1 82 ? -20.164 -1.691 29.965 1.00 72.94 82 GLY A O 1
ATOM 665 N N . ALA A 1 83 ? -18.509 -1.066 28.583 1.00 61.31 83 ALA A N 1
ATOM 666 C CA . ALA A 1 83 ? -17.625 -0.681 29.663 1.00 61.31 83 ALA A CA 1
ATOM 667 C C . ALA A 1 83 ? -18.151 0.607 30.319 1.00 61.31 83 ALA A C 1
ATOM 669 O O . ALA A 1 83 ? -18.044 1.700 29.764 1.00 61.31 83 ALA A O 1
ATOM 670 N N . SER A 1 84 ? -18.748 0.461 31.507 1.00 54.09 84 SER A N 1
ATOM 671 C CA . SER A 1 84 ? -19.090 1.567 32.405 1.00 54.09 84 SER A CA 1
ATOM 672 C C . SER A 1 84 ? -17.893 2.512 32.559 1.00 54.09 84 SER A C 1
ATOM 674 O O . SER A 1 84 ? -16.746 2.063 32.642 1.00 54.09 84 SER A O 1
ATOM 676 N N . SER A 1 85 ? -18.165 3.816 32.657 1.00 53.22 85 SER A N 1
ATOM 677 C CA . SER A 1 85 ? -17.180 4.901 32.792 1.00 53.22 85 SER A CA 1
ATOM 678 C C . SER A 1 85 ? -16.198 4.743 33.964 1.00 53.22 85 SER A C 1
ATOM 680 O O . SER A 1 85 ? -15.234 5.498 34.059 1.00 53.22 85 SER A O 1
ATOM 682 N N . THR A 1 86 ? -16.411 3.765 34.847 1.00 51.31 86 THR A N 1
ATOM 683 C CA . THR A 1 86 ? -15.590 3.495 36.031 1.00 51.31 86 THR A CA 1
ATOM 684 C C . THR A 1 86 ? -14.619 2.318 35.896 1.00 51.31 86 THR A C 1
ATOM 686 O O . THR A 1 86 ? -13.758 2.165 36.761 1.00 51.31 86 THR A O 1
ATOM 689 N N . SER A 1 87 ? -14.688 1.502 34.837 1.00 51.91 87 SER A N 1
ATOM 690 C CA . SER A 1 87 ? -13.751 0.381 34.645 1.00 51.91 87 SER A CA 1
ATOM 691 C C . SER A 1 87 ? -13.591 -0.016 33.177 1.00 51.91 87 SER A C 1
ATOM 693 O O . SER A 1 87 ? -13.762 -1.180 32.813 1.00 51.91 87 SER A O 1
ATOM 695 N N . ILE A 1 88 ? -13.281 0.951 32.315 1.00 52.28 88 ILE A N 1
ATOM 696 C CA . ILE A 1 88 ? -12.901 0.664 30.931 1.00 52.28 88 ILE A CA 1
ATOM 697 C C . ILE A 1 88 ? -11.603 -0.158 30.944 1.00 52.28 88 ILE A C 1
ATOM 699 O O . ILE A 1 88 ? -10.579 0.364 31.396 1.00 52.28 88 ILE A O 1
ATOM 703 N N . PRO A 1 89 ? -11.587 -1.415 30.448 1.00 56.47 89 PRO A N 1
ATOM 704 C CA . PRO A 1 89 ? -10.326 -2.050 30.106 1.00 56.47 89 PRO A CA 1
ATOM 705 C C . PRO A 1 89 ? -9.673 -1.145 29.071 1.00 56.47 89 PRO A C 1
ATOM 707 O O . PRO A 1 89 ? -10.271 -0.870 28.029 1.00 56.47 89 PRO A O 1
ATOM 710 N N . GLN A 1 90 ? -8.484 -0.631 29.370 1.00 73.25 90 GLN A N 1
ATOM 711 C CA . GLN A 1 90 ? -7.752 0.195 28.424 1.00 73.25 90 GLN A CA 1
ATOM 712 C C . GLN A 1 90 ? -7.450 -0.679 27.203 1.00 73.25 90 GLN A C 1
ATOM 714 O O . GLN A 1 90 ? -6.529 -1.490 27.242 1.00 73.25 90 GLN A O 1
ATOM 719 N N . LEU A 1 91 ? -8.271 -0.580 26.151 1.00 85.62 91 LEU A N 1
ATOM 720 C CA . LEU A 1 91 ? -8.051 -1.323 24.918 1.00 85.62 91 LEU A CA 1
ATOM 721 C C . LEU A 1 91 ? -6.693 -0.891 24.365 1.00 85.62 91 LEU A C 1
ATOM 723 O O . LEU A 1 91 ? -6.428 0.300 24.192 1.00 85.62 91 LEU A O 1
ATOM 727 N N . GLN A 1 92 ? -5.819 -1.861 24.119 1.00 88.81 92 GLN A N 1
ATOM 728 C CA . GLN A 1 92 ? -4.483 -1.615 23.594 1.00 88.81 92 GLN A CA 1
ATOM 729 C C . GLN A 1 92 ? -4.361 -2.215 22.202 1.00 88.81 92 GLN A C 1
ATOM 731 O O . GLN A 1 92 ? -4.808 -3.331 21.936 1.00 88.81 92 GLN A O 1
ATOM 736 N N . ILE A 1 93 ? -3.711 -1.478 21.306 1.00 92.50 93 ILE A N 1
ATOM 737 C CA . ILE A 1 93 ? -3.383 -1.982 19.977 1.00 92.50 93 ILE A CA 1
ATOM 738 C C . ILE A 1 93 ? -2.112 -2.813 20.109 1.00 92.50 93 ILE A C 1
ATOM 740 O O . ILE A 1 93 ? -1.032 -2.257 20.243 1.00 92.50 93 ILE A O 1
ATOM 744 N N . GLY A 1 94 ? -2.219 -4.141 20.066 1.00 92.81 94 GLY A N 1
ATOM 745 C CA . GLY A 1 94 ? -1.037 -5.010 20.048 1.00 92.81 94 GLY A CA 1
ATOM 746 C C . GLY A 1 94 ? -0.311 -4.964 18.700 1.00 92.81 94 GLY A C 1
ATOM 747 O O . GLY A 1 94 ? 0.896 -4.738 18.640 1.00 92.81 94 GLY A O 1
ATOM 748 N N . LYS A 1 95 ? -1.066 -5.133 17.608 1.00 95.00 95 LYS A N 1
ATOM 749 C CA . LYS A 1 95 ? -0.570 -5.115 16.225 1.00 95.00 95 LYS A CA 1
ATOM 750 C C . LYS A 1 95 ? -1.450 -4.222 15.356 1.00 95.00 95 LYS A C 1
ATOM 752 O O . LYS A 1 95 ? -2.667 -4.394 15.303 1.00 95.00 95 LYS A O 1
ATOM 757 N N . LEU A 1 96 ? -0.822 -3.298 14.640 1.00 97.19 96 LEU A N 1
ATOM 758 C CA . LEU A 1 96 ? -1.447 -2.443 13.642 1.00 97.19 96 LEU A CA 1
ATOM 759 C C . LEU A 1 96 ? -0.952 -2.842 12.251 1.00 97.19 96 LEU A C 1
ATOM 761 O O . LEU A 1 96 ? 0.247 -2.993 12.014 1.00 97.19 96 LEU A O 1
ATOM 765 N N . ILE A 1 97 ? -1.904 -2.993 11.337 1.00 97.88 97 ILE A N 1
ATOM 766 C CA . ILE A 1 97 ? -1.678 -3.188 9.907 1.00 97.88 97 ILE A CA 1
ATOM 767 C C . ILE A 1 97 ? -2.495 -2.121 9.194 1.00 97.88 97 ILE A C 1
ATOM 769 O O . ILE A 1 97 ? -3.681 -1.959 9.513 1.00 97.88 97 ILE A O 1
ATOM 773 N N . ILE A 1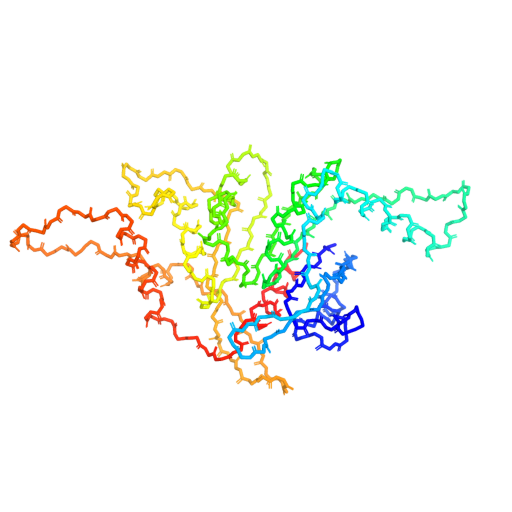 98 ? -1.864 -1.411 8.262 1.00 98.44 98 ILE A N 1
ATOM 774 C CA . ILE A 1 98 ? -2.527 -0.448 7.381 1.00 98.44 98 ILE A CA 1
ATOM 775 C C . ILE A 1 98 ? -2.532 -1.045 5.980 1.00 98.44 98 ILE A C 1
ATOM 777 O O . ILE A 1 98 ? -1.482 -1.311 5.410 1.00 98.44 98 ILE A O 1
ATOM 781 N N . ALA A 1 99 ? -3.716 -1.274 5.439 1.00 98.50 99 ALA A N 1
ATOM 782 C CA . ALA A 1 99 ? -3.923 -1.751 4.089 1.00 98.50 99 ALA A CA 1
ATOM 783 C C . ALA A 1 99 ? -4.594 -0.656 3.259 1.00 98.50 99 ALA A C 1
ATOM 785 O O . ALA A 1 99 ? -5.386 0.131 3.783 1.00 98.50 99 ALA A O 1
ATOM 786 N N . CYS A 1 100 ? -4.300 -0.594 1.968 1.00 98.38 100 CYS A N 1
ATOM 787 C CA . CYS A 1 100 ? -4.944 0.351 1.078 1.00 98.38 100 CYS A CA 1
ATOM 788 C C . CYS A 1 100 ? -5.072 -0.162 -0.348 1.00 98.38 100 CYS A C 1
ATOM 790 O O . CYS A 1 100 ? -4.353 -1.057 -0.794 1.00 98.38 100 CYS A O 1
ATOM 792 N N . HIS A 1 101 ? -5.980 0.468 -1.079 1.00 96.69 101 HIS A N 1
ATOM 793 C CA . HIS A 1 101 ? -6.187 0.235 -2.498 1.00 96.69 101 HIS A CA 1
ATOM 794 C C . HIS A 1 101 ? -6.297 1.561 -3.233 1.00 96.69 101 HIS A C 1
ATOM 796 O O . HIS A 1 101 ? -6.849 2.525 -2.696 1.00 96.69 101 HIS A O 1
ATOM 802 N N . SER A 1 102 ? -5.822 1.603 -4.478 1.00 95.62 102 SER A N 1
ATOM 803 C CA . SER A 1 102 ? -6.072 2.736 -5.368 1.00 95.62 102 SER A CA 1
ATOM 804 C C . SER A 1 102 ? -5.547 4.068 -4.802 1.00 95.62 102 SER A C 1
ATOM 806 O O . SER A 1 102 ? -4.442 4.127 -4.256 1.00 95.62 102 SER A O 1
ATOM 808 N N . GLY A 1 103 ? -6.346 5.138 -4.873 1.00 94.94 103 GLY A N 1
ATOM 809 C CA . GLY A 1 103 ? -6.083 6.432 -4.233 1.00 94.94 103 GLY A CA 1
ATOM 810 C C . GLY A 1 103 ? -5.825 6.361 -2.720 1.00 94.94 103 GLY A C 1
ATOM 811 O O . GLY A 1 103 ? -5.230 7.287 -2.158 1.00 94.94 103 GLY A O 1
ATOM 812 N N . GLY A 1 104 ? -6.186 5.256 -2.058 1.00 97.56 104 GLY A N 1
ATOM 813 C CA . GLY A 1 104 ? -5.835 4.967 -0.669 1.00 97.56 104 GLY A CA 1
ATOM 814 C C . GLY A 1 104 ? -4.324 4.831 -0.438 1.00 97.56 104 GLY A C 1
ATOM 815 O O . GLY A 1 104 ? -3.869 4.949 0.698 1.00 97.56 104 GLY A O 1
ATOM 816 N N . GLY A 1 105 ? -3.513 4.664 -1.490 1.00 97.94 105 GLY A N 1
ATOM 817 C CA . GLY A 1 105 ? -2.049 4.750 -1.412 1.00 97.94 105 GLY A CA 1
ATOM 818 C C . GLY A 1 105 ? -1.561 6.076 -0.827 1.00 97.94 105 GLY A C 1
ATOM 819 O O . GLY A 1 105 ? -0.734 6.083 0.086 1.00 97.94 105 GLY A O 1
ATOM 820 N N . ASN A 1 106 ? -2.161 7.190 -1.261 1.00 96.88 106 ASN A N 1
ATOM 821 C CA . ASN A 1 106 ? -1.872 8.520 -0.717 1.00 96.88 106 ASN A CA 1
ATOM 822 C C . ASN A 1 106 ? -2.310 8.634 0.751 1.00 96.88 106 ASN A C 1
ATOM 824 O O . ASN A 1 106 ? -1.603 9.218 1.570 1.00 96.88 106 ASN A O 1
ATOM 828 N N . ALA A 1 107 ? -3.454 8.035 1.102 1.00 97.94 107 ALA A N 1
ATOM 829 C CA . ALA A 1 107 ? -3.927 7.975 2.483 1.00 97.94 107 ALA A CA 1
ATOM 830 C C . ALA A 1 107 ? -2.937 7.215 3.377 1.00 97.94 107 ALA A C 1
ATOM 832 O O . ALA A 1 107 ? -2.579 7.697 4.449 1.00 97.94 107 ALA A O 1
ATOM 833 N N . MET A 1 108 ? -2.461 6.051 2.922 1.00 98.31 108 MET A N 1
ATOM 834 C CA . MET A 1 108 ? -1.508 5.217 3.654 1.00 98.31 108 MET A CA 1
ATOM 835 C C . MET A 1 108 ? -0.185 5.948 3.859 1.00 98.31 108 MET A C 1
ATOM 837 O O . MET A 1 108 ? 0.308 6.001 4.983 1.00 98.31 108 MET A O 1
ATOM 841 N N . ARG A 1 109 ? 0.348 6.569 2.801 1.00 96.44 109 ARG A N 1
ATOM 842 C CA . ARG A 1 109 ? 1.550 7.411 2.850 1.00 96.44 109 ARG A CA 1
ATOM 843 C C . ARG A 1 109 ? 1.444 8.519 3.901 1.00 96.44 109 ARG A C 1
ATOM 845 O O . ARG A 1 109 ? 2.392 8.749 4.647 1.00 96.44 109 ARG A O 1
ATOM 852 N N . ASN A 1 110 ? 0.295 9.181 3.978 1.00 96.81 110 ASN A N 1
ATOM 853 C CA . ASN A 1 110 ? 0.053 10.239 4.954 1.00 96.81 110 ASN A CA 1
ATOM 854 C C . ASN A 1 110 ? -0.083 9.680 6.379 1.00 96.81 110 ASN A C 1
ATOM 856 O O . ASN A 1 110 ? 0.540 10.182 7.314 1.00 96.81 110 ASN A O 1
ATOM 860 N N . LEU A 1 111 ? -0.857 8.604 6.536 1.00 97.56 111 LEU A N 1
ATOM 861 C CA . LEU A 1 111 ? -1.181 8.023 7.834 1.00 97.56 111 LEU A CA 1
ATOM 862 C C . LEU A 1 111 ? 0.043 7.434 8.543 1.00 97.56 111 LEU A C 1
ATOM 864 O O . LEU A 1 111 ? 0.180 7.618 9.750 1.00 97.56 111 LEU A O 1
ATOM 868 N N . VAL A 1 112 ? 0.962 6.774 7.824 1.00 96.06 112 VAL A N 1
ATOM 869 C CA . VAL A 1 112 ? 2.167 6.179 8.444 1.00 96.06 112 VAL A CA 1
ATOM 870 C C . VAL A 1 112 ? 3.084 7.211 9.103 1.00 96.06 112 VAL A C 1
ATOM 872 O O . VAL A 1 112 ? 3.893 6.834 9.947 1.00 96.06 112 VAL A O 1
ATOM 875 N N . GLY A 1 113 ? 2.975 8.489 8.726 1.00 93.75 113 GLY A N 1
ATOM 876 C CA . GLY A 1 113 ? 3.714 9.595 9.336 1.00 93.75 113 GLY A CA 1
ATOM 877 C C . GLY A 1 113 ? 2.997 10.254 10.520 1.00 93.75 113 GLY A C 1
ATOM 878 O O . GLY A 1 113 ? 3.604 11.065 11.216 1.00 93.75 113 GLY A O 1
ATOM 879 N N . SER A 1 114 ? 1.725 9.928 10.772 1.00 96.38 114 SER A N 1
ATOM 880 C CA . SER A 1 114 ? 0.888 10.608 11.772 1.00 96.38 114 SER A CA 1
ATOM 881 C C . SER A 1 114 ? 0.400 9.707 12.914 1.00 96.38 114 SER A C 1
ATOM 883 O O . SER A 1 114 ? -0.406 10.146 13.738 1.00 96.38 114 SER A O 1
ATOM 885 N N . LEU A 1 115 ? 0.920 8.477 13.021 1.00 95.81 115 LEU A N 1
ATOM 886 C CA . LEU A 1 115 ? 0.533 7.495 14.048 1.00 95.81 115 LEU A CA 1
ATOM 887 C C . LEU A 1 115 ? 0.962 7.858 15.475 1.00 95.81 115 LEU A C 1
ATOM 889 O O . LEU A 1 115 ? 0.406 7.314 16.429 1.00 95.81 115 LEU A O 1
ATOM 893 N N . GLY A 1 116 ? 1.959 8.736 15.627 1.00 94.69 116 GLY A N 1
ATOM 894 C CA . GLY A 1 116 ? 2.455 9.178 16.930 1.00 94.69 116 GLY A CA 1
ATOM 895 C C . GLY A 1 116 ? 2.827 8.002 17.842 1.00 94.69 116 GLY A C 1
ATOM 896 O O . GLY A 1 116 ? 3.663 7.176 17.471 1.00 94.69 116 GLY A O 1
ATOM 897 N N . LYS A 1 117 ? 2.200 7.891 19.018 1.00 94.75 117 LYS A N 1
ATOM 898 C CA . LYS A 1 117 ? 2.470 6.826 20.004 1.00 94.75 117 LYS A CA 1
ATOM 899 C C . LYS A 1 117 ? 2.216 5.407 19.476 1.00 94.75 117 LYS A C 1
ATOM 901 O O . LYS A 1 117 ? 2.802 4.467 20.001 1.00 94.75 117 LYS A O 1
ATOM 906 N N . TYR A 1 118 ? 1.410 5.248 18.422 1.00 95.50 118 TYR A N 1
ATOM 907 C CA . TYR A 1 118 ? 1.116 3.947 17.805 1.00 95.50 118 TYR A CA 1
ATOM 908 C C . TYR A 1 118 ? 2.121 3.519 16.732 1.00 95.50 118 TYR A C 1
ATOM 910 O O . TYR A 1 118 ? 1.973 2.447 16.140 1.00 95.50 118 TYR A O 1
ATOM 918 N N . GLN A 1 119 ? 3.161 4.316 16.465 1.00 94.31 119 GLN A N 1
ATOM 919 C CA . GLN A 1 119 ? 4.174 3.978 15.461 1.00 94.31 119 GLN A CA 1
ATOM 920 C C . GLN A 1 119 ? 4.829 2.616 15.740 1.00 94.31 119 GLN A C 1
ATOM 922 O O . GLN A 1 119 ? 5.107 1.854 14.812 1.00 94.31 119 GLN A O 1
ATOM 927 N N . SER A 1 120 ? 5.082 2.287 17.009 1.00 93.62 120 SER A N 1
ATOM 928 C CA . SER A 1 120 ? 5.675 1.008 17.427 1.00 93.62 120 SER A CA 1
ATOM 929 C C . SER A 1 120 ? 4.739 -0.185 17.223 1.00 93.62 120 SER A C 1
ATOM 931 O O . SER A 1 120 ? 5.223 -1.301 17.058 1.00 93.62 120 SER A O 1
ATOM 933 N N . ASN A 1 121 ? 3.423 0.039 17.178 1.00 95.56 121 ASN A N 1
ATOM 934 C CA . ASN A 1 121 ? 2.436 -1.011 16.935 1.00 95.56 121 ASN A CA 1
ATOM 935 C C . ASN A 1 121 ? 2.265 -1.320 15.447 1.00 95.56 121 ASN A C 1
ATOM 937 O O . ASN A 1 121 ? 1.757 -2.390 15.113 1.00 95.56 121 ASN A O 1
ATOM 941 N N . LEU A 1 122 ? 2.660 -0.412 14.545 1.00 96.38 122 LEU A N 1
ATOM 942 C CA . LEU A 1 122 ? 2.637 -0.672 13.107 1.00 96.38 122 LEU A CA 1
ATOM 943 C C . LEU A 1 122 ? 3.604 -1.814 12.785 1.00 96.38 122 LEU A C 1
ATOM 945 O O . LEU A 1 122 ? 4.802 -1.689 13.024 1.00 96.38 122 LEU A O 1
ATOM 949 N N . THR A 1 123 ? 3.066 -2.899 12.231 1.00 95.62 123 THR A N 1
ATOM 950 C CA . THR A 1 123 ? 3.794 -4.130 11.880 1.00 95.62 123 THR A CA 1
ATOM 951 C C . THR A 1 123 ? 3.910 -4.329 10.374 1.00 95.62 123 THR A C 1
ATOM 953 O O . THR A 1 123 ? 4.944 -4.800 9.902 1.00 95.62 123 THR A O 1
ATOM 956 N N . ALA A 1 124 ? 2.887 -3.934 9.613 1.00 96.56 124 ALA A N 1
ATOM 957 C CA . ALA A 1 124 ? 2.898 -4.037 8.163 1.00 96.56 124 ALA A CA 1
ATOM 958 C C . ALA A 1 124 ? 2.049 -2.955 7.485 1.00 96.56 124 ALA A C 1
ATOM 960 O O . ALA A 1 124 ? 1.044 -2.490 8.035 1.00 96.56 124 ALA A O 1
ATOM 961 N N . CYS A 1 125 ? 2.453 -2.615 6.266 1.00 98.19 125 CYS A N 1
ATOM 962 C CA . CYS A 1 125 ? 1.685 -1.845 5.301 1.00 98.19 125 CYS A CA 1
ATOM 963 C C . CYS A 1 125 ? 1.417 -2.711 4.064 1.00 98.19 125 CYS A C 1
ATOM 965 O O . CYS A 1 125 ? 2.352 -3.305 3.524 1.00 98.19 125 CYS A O 1
ATOM 967 N N . TRP A 1 126 ? 0.168 -2.774 3.606 1.00 98.31 126 TRP A N 1
ATOM 968 C CA . TRP A 1 126 ? -0.239 -3.546 2.430 1.00 98.31 126 TRP A CA 1
ATOM 969 C C . TRP A 1 126 ? -0.862 -2.628 1.380 1.00 98.31 126 TRP A C 1
ATOM 971 O O . TRP A 1 126 ? -1.907 -2.033 1.618 1.00 98.31 126 TRP A O 1
ATOM 981 N N . GLY A 1 127 ? -0.233 -2.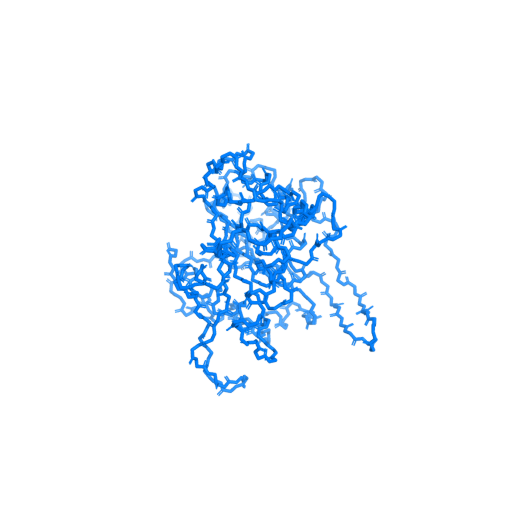507 0.219 1.00 98.00 127 GLY A N 1
ATOM 982 C CA . GLY A 1 127 ? -0.715 -1.689 -0.886 1.00 98.00 127 GLY A CA 1
ATOM 983 C C . GLY A 1 127 ? -1.169 -2.535 -2.065 1.00 98.00 127 GLY A C 1
ATOM 984 O O . GLY A 1 127 ? -0.437 -3.407 -2.532 1.00 98.00 127 GLY A O 1
ATOM 985 N N . PHE A 1 128 ? -2.360 -2.249 -2.579 1.00 96.31 128 PHE A N 1
ATOM 986 C CA . PHE A 1 128 ? -2.950 -2.951 -3.714 1.00 96.31 128 PHE A CA 1
ATOM 987 C C . PHE A 1 128 ? -3.203 -1.964 -4.856 1.00 96.31 128 PHE A C 1
ATOM 989 O O . PHE A 1 128 ? -4.072 -1.103 -4.739 1.00 96.31 128 PHE A O 1
ATOM 996 N N . ASP A 1 129 ? -2.416 -2.065 -5.933 1.00 95.62 129 ASP A N 1
ATOM 997 C CA . ASP A 1 129 ? -2.434 -1.193 -7.120 1.00 95.62 129 ASP A CA 1
ATOM 998 C C . ASP A 1 129 ? -2.615 0.285 -6.728 1.00 95.62 129 ASP A C 1
ATOM 1000 O O . ASP A 1 129 ? -3.607 0.920 -7.075 1.00 95.62 129 ASP A O 1
ATOM 1004 N N . CYS A 1 130 ? -1.709 0.792 -5.878 1.00 97.50 130 CYS A N 1
ATOM 1005 C CA . CYS A 1 130 ? -1.907 2.045 -5.136 1.00 97.50 130 CYS A CA 1
ATOM 1006 C C . CYS A 1 130 ? -0.767 3.080 -5.245 1.00 97.50 130 CYS A C 1
ATOM 1008 O O . CYS A 1 130 ? -0.865 4.151 -4.650 1.00 97.50 130 CYS A O 1
ATOM 1010 N N . LEU A 1 131 ? 0.326 2.791 -5.962 1.00 98.00 131 LEU A N 1
ATOM 1011 C CA . LEU A 1 131 ? 1.479 3.698 -6.100 1.00 98.00 131 LEU A CA 1
ATOM 1012 C C . LEU A 1 131 ? 1.352 4.620 -7.328 1.00 98.00 131 LEU A C 1
ATOM 1014 O O . LEU A 1 131 ? 2.046 4.448 -8.330 1.00 98.00 131 LEU A O 1
ATOM 1018 N N . TYR A 1 132 ? 0.442 5.591 -7.276 1.00 94.00 132 TYR A N 1
ATOM 1019 C CA . TYR A 1 132 ? 0.194 6.530 -8.386 1.00 94.00 132 TYR A CA 1
ATOM 1020 C C . TYR A 1 132 ? 1.092 7.772 -8.362 1.00 94.00 132 TYR A C 1
ATOM 1022 O O . TYR A 1 132 ? 1.177 8.501 -9.354 1.00 94.00 132 TYR A O 1
ATOM 1030 N N . GLY A 1 133 ? 1.756 8.045 -7.240 1.00 94.31 133 GLY A N 1
ATOM 1031 C CA . GLY A 1 133 ? 2.440 9.296 -6.930 1.00 94.31 133 GLY A CA 1
ATOM 1032 C C . GLY A 1 133 ? 3.775 9.502 -7.642 1.00 94.31 133 GLY A C 1
ATOM 1033 O O . GLY A 1 133 ? 4.734 9.927 -7.010 1.00 94.31 133 GLY A O 1
ATOM 1034 N N . ALA A 1 134 ? 3.858 9.277 -8.956 1.00 92.88 134 ALA A N 1
ATOM 1035 C CA . ALA A 1 134 ? 5.062 9.565 -9.748 1.00 92.88 134 ALA A CA 1
ATOM 1036 C C . ALA A 1 134 ? 5.431 11.062 -9.779 1.00 92.88 134 ALA A C 1
ATOM 1038 O O . ALA A 1 134 ? 6.569 11.418 -10.066 1.00 92.88 134 ALA A O 1
ATOM 1039 N N . ARG A 1 135 ? 4.457 11.939 -9.500 1.00 92.69 135 ARG A N 1
ATOM 1040 C CA . ARG A 1 135 ? 4.636 13.398 -9.391 1.00 92.69 135 ARG A CA 1
ATOM 1041 C C . ARG A 1 135 ? 4.619 13.902 -7.944 1.00 92.69 135 ARG A C 1
ATOM 1043 O O . ARG A 1 135 ? 4.713 15.108 -7.730 1.00 92.69 135 ARG A O 1
ATOM 1050 N N . ALA A 1 136 ? 4.462 13.008 -6.964 1.00 93.62 136 ALA A N 1
ATOM 1051 C CA . ALA A 1 136 ? 4.573 13.377 -5.557 1.00 93.62 136 ALA A CA 1
ATOM 1052 C C . ALA A 1 136 ? 6.024 13.766 -5.226 1.00 93.62 136 ALA A C 1
ATOM 1054 O O . ALA A 1 136 ? 6.947 13.446 -5.974 1.00 93.62 136 ALA A O 1
ATOM 1055 N N . GLN A 1 137 ? 6.228 14.467 -4.109 1.00 93.31 137 GLN A N 1
ATOM 1056 C CA . GLN A 1 137 ? 7.557 14.888 -3.659 1.00 93.31 137 GLN A CA 1
ATOM 1057 C C . GLN A 1 137 ? 7.828 14.390 -2.227 1.00 93.31 137 GLN A C 1
ATOM 1059 O O . GLN A 1 137 ? 7.163 14.848 -1.295 1.00 93.31 137 GLN A O 1
ATOM 1064 N N . PRO A 1 138 ? 8.768 13.440 -2.027 1.00 95.50 138 PRO A N 1
ATOM 1065 C CA . PRO A 1 138 ? 9.358 12.580 -3.068 1.00 95.50 138 PRO A CA 1
ATOM 1066 C C . PRO A 1 138 ? 8.292 11.697 -3.747 1.00 95.50 138 PRO A C 1
ATOM 1068 O O . PRO A 1 138 ? 7.190 11.560 -3.210 1.00 95.50 138 PRO A O 1
ATOM 1071 N N . ASP A 1 139 ? 8.588 11.082 -4.896 1.00 97.62 139 ASP A N 1
ATOM 1072 C CA . ASP A 1 139 ? 7.653 10.127 -5.515 1.00 97.62 139 ASP A CA 1
ATOM 1073 C C . ASP A 1 139 ? 7.385 8.914 -4.606 1.00 97.62 139 ASP A C 1
ATOM 1075 O O . ASP A 1 139 ? 8.068 8.715 -3.598 1.00 97.62 139 ASP A O 1
ATOM 1079 N N . ASP A 1 140 ? 6.353 8.127 -4.907 1.00 97.88 140 ASP A N 1
ATOM 1080 C CA . ASP A 1 140 ? 5.945 7.018 -4.035 1.00 97.88 140 ASP A CA 1
ATOM 1081 C C . ASP A 1 140 ? 7.035 5.961 -3.859 1.00 97.88 140 ASP A C 1
ATOM 1083 O O . ASP A 1 140 ? 7.281 5.521 -2.734 1.00 97.88 140 ASP A O 1
ATOM 1087 N N . ALA A 1 141 ? 7.724 5.573 -4.934 1.00 98.19 141 ALA A N 1
ATOM 1088 C CA . ALA A 1 141 ? 8.806 4.597 -4.840 1.00 98.19 141 ALA A CA 1
ATOM 1089 C C . ALA A 1 141 ? 9.924 5.090 -3.908 1.00 98.19 141 ALA A C 1
ATOM 1091 O O . ALA A 1 141 ? 10.393 4.363 -3.032 1.00 98.19 141 ALA A O 1
ATOM 1092 N N . THR A 1 142 ? 10.323 6.349 -4.063 1.00 97.44 142 THR A N 1
ATOM 1093 C CA . THR A 1 142 ? 11.383 6.974 -3.272 1.00 97.44 142 THR A CA 1
ATOM 1094 C C . THR A 1 142 ? 10.956 7.152 -1.820 1.00 97.44 142 THR A C 1
ATOM 1096 O O . THR A 1 142 ? 11.734 6.833 -0.922 1.00 97.44 142 THR A O 1
ATOM 1099 N N . PHE A 1 143 ? 9.719 7.597 -1.580 1.00 97.25 143 PHE A N 1
ATOM 1100 C CA . PHE A 1 143 ? 9.147 7.712 -0.240 1.00 97.25 143 PHE A CA 1
ATOM 1101 C C . PHE A 1 143 ? 9.201 6.375 0.498 1.00 97.25 143 PHE A C 1
ATOM 1103 O O . PHE A 1 143 ? 9.756 6.301 1.592 1.00 97.25 143 PHE A O 1
ATOM 1110 N N . TRP A 1 144 ? 8.668 5.309 -0.103 1.00 97.44 144 TRP A N 1
ATOM 1111 C CA . TRP A 1 144 ? 8.594 3.999 0.544 1.00 97.44 144 TRP A CA 1
ATOM 1112 C C . TRP A 1 144 ? 9.970 3.363 0.744 1.00 97.44 144 TRP A C 1
ATOM 1114 O O . TRP A 1 144 ? 10.224 2.771 1.794 1.00 97.44 144 TRP A O 1
ATOM 1124 N N . TYR A 1 145 ? 10.889 3.541 -0.209 1.00 96.56 145 TYR A N 1
ATOM 1125 C CA . TYR A 1 145 ? 12.280 3.121 -0.050 1.00 96.56 145 TYR A CA 1
ATOM 1126 C C . TYR A 1 145 ? 12.963 3.833 1.126 1.00 96.56 145 TYR A C 1
ATOM 1128 O O . TYR A 1 145 ? 13.603 3.183 1.956 1.00 96.56 145 TYR A O 1
ATOM 1136 N N . GLN A 1 146 ? 12.808 5.156 1.239 1.00 94.94 146 GLN A N 1
ATOM 1137 C CA . GLN A 1 146 ? 13.355 5.938 2.353 1.00 94.94 146 GLN A CA 1
ATOM 1138 C C . GLN A 1 146 ? 12.704 5.561 3.686 1.00 94.94 146 GLN A C 1
ATOM 1140 O O . GLN A 1 146 ? 13.408 5.386 4.678 1.00 94.94 146 GLN A O 1
ATOM 1145 N N . TRP A 1 147 ? 11.383 5.377 3.700 1.00 94.25 147 TRP A N 1
ATOM 1146 C CA . TRP A 1 147 ? 10.624 4.967 4.879 1.00 94.25 147 TRP A CA 1
ATOM 1147 C C . TRP A 1 147 ? 11.119 3.624 5.433 1.00 94.25 147 TRP A C 1
ATOM 1149 O O . TRP A 1 147 ? 11.403 3.519 6.626 1.00 94.25 147 TRP A O 1
ATOM 1159 N N . LEU A 1 148 ? 11.325 2.625 4.568 1.00 94.31 148 LEU A N 1
ATOM 1160 C CA . LEU A 1 148 ? 11.883 1.326 4.963 1.00 94.31 148 LEU A CA 1
ATOM 1161 C C . LEU A 1 148 ? 13.362 1.391 5.359 1.00 94.31 148 LEU A C 1
ATOM 1163 O O . LEU A 1 148 ? 13.790 0.657 6.248 1.00 94.31 148 LEU A O 1
ATOM 1167 N N . SER A 1 149 ? 14.144 2.257 4.710 1.00 90.88 149 SER A N 1
ATOM 1168 C CA . SER A 1 149 ? 15.562 2.456 5.040 1.00 90.88 149 SER A CA 1
ATOM 1169 C C . SER A 1 149 ? 15.750 3.152 6.396 1.00 90.88 149 SER A C 1
ATOM 1171 O O . SER A 1 149 ? 16.777 2.968 7.044 1.00 90.88 149 SER A O 1
ATOM 1173 N N . GLY A 1 150 ? 14.768 3.962 6.810 1.00 81.19 150 GLY A N 1
ATOM 1174 C CA . GLY A 1 150 ? 14.852 4.885 7.937 1.00 81.19 150 GLY A CA 1
ATOM 1175 C C . GLY A 1 150 ? 14.726 4.267 9.329 1.00 81.19 150 GLY A C 1
ATOM 1176 O O . GLY A 1 150 ? 15.430 4.747 10.209 1.00 81.19 150 GLY A O 1
ATOM 1177 N N . GLN A 1 151 ? 13.869 3.253 9.565 1.00 66.69 151 GLN A N 1
ATOM 1178 C CA . GLN A 1 151 ? 13.860 2.440 10.804 1.00 66.69 151 GLN A CA 1
ATOM 1179 C C . GLN A 1 151 ? 12.778 1.327 10.890 1.00 66.69 151 GLN A C 1
ATOM 1181 O O . GLN A 1 151 ? 11.606 1.517 10.570 1.00 66.69 151 GLN A O 1
ATOM 1186 N N . SER A 1 152 ? 13.229 0.213 11.494 1.00 58.41 152 SER A N 1
ATOM 1187 C CA . SER A 1 152 ? 12.582 -0.904 12.223 1.00 58.41 152 SER A CA 1
ATOM 1188 C C . SER A 1 152 ? 11.502 -1.761 11.548 1.00 58.41 152 SER A C 1
ATOM 1190 O O . SER A 1 152 ? 10.354 -1.341 11.459 1.00 58.41 152 SER A O 1
ATOM 1192 N N . GLY A 1 153 ? 11.851 -3.024 11.251 1.00 67.75 153 GLY A N 1
ATOM 1193 C CA . GLY A 1 153 ? 11.024 -4.240 11.423 1.00 67.75 153 GLY A CA 1
ATOM 1194 C C . GLY A 1 153 ? 9.708 -4.391 10.648 1.00 67.75 153 GLY A C 1
ATOM 1195 O O . GLY A 1 153 ? 9.176 -5.493 10.593 1.00 67.75 153 GLY A O 1
ATOM 1196 N N . ARG A 1 154 ? 9.187 -3.316 10.058 1.00 90.19 154 ARG A N 1
ATOM 1197 C CA . ARG A 1 154 ? 7.874 -3.258 9.419 1.00 90.19 154 ARG A CA 1
ATOM 1198 C C . ARG A 1 154 ? 7.948 -3.788 8.008 1.00 90.19 154 ARG A C 1
ATOM 1200 O O . ARG A 1 154 ? 8.842 -3.390 7.264 1.00 90.19 154 ARG A O 1
ATOM 1207 N N . ALA A 1 155 ? 6.993 -4.636 7.654 1.00 95.50 155 ALA A N 1
ATOM 1208 C CA . ALA A 1 155 ? 6.831 -5.108 6.290 1.00 95.50 155 ALA A CA 1
ATOM 1209 C C . ALA A 1 155 ? 6.106 -4.063 5.435 1.00 95.50 155 ALA A C 1
ATOM 1211 O O . ALA A 1 155 ? 5.142 -3.441 5.881 1.00 95.50 155 ALA A O 1
ATOM 1212 N N . LEU A 1 156 ? 6.548 -3.900 4.194 1.00 97.56 156 LEU A N 1
ATOM 1213 C CA . LEU A 1 156 ? 5.775 -3.266 3.136 1.00 97.56 156 LEU A CA 1
ATOM 1214 C C . LEU A 1 156 ? 5.533 -4.304 2.049 1.00 97.56 156 LEU A C 1
ATOM 1216 O O . LEU A 1 156 ? 6.481 -4.807 1.444 1.00 97.56 156 LEU A O 1
ATOM 1220 N N . GLU A 1 157 ? 4.267 -4.601 1.796 1.00 97.31 157 GLU A N 1
ATOM 1221 C CA . GLU A 1 157 ? 3.851 -5.494 0.722 1.00 97.31 157 GLU A CA 1
ATOM 1222 C C . GLU A 1 157 ? 3.058 -4.705 -0.310 1.00 97.31 157 GLU A C 1
ATOM 1224 O O . GLU A 1 157 ? 2.024 -4.128 0.014 1.00 97.31 157 GLU A O 1
ATOM 1229 N N . ILE A 1 158 ? 3.531 -4.688 -1.552 1.00 97.75 158 ILE A N 1
ATOM 1230 C CA . ILE A 1 158 ? 2.858 -4.046 -2.677 1.00 97.75 158 ILE A CA 1
ATOM 1231 C C . ILE A 1 158 ? 2.492 -5.119 -3.698 1.00 97.75 158 ILE A C 1
ATOM 1233 O O . ILE A 1 158 ? 3.362 -5.843 -4.183 1.00 97.75 158 ILE A O 1
ATOM 1237 N N . VAL A 1 159 ? 1.215 -5.195 -4.057 1.00 95.38 159 VAL A N 1
ATOM 1238 C CA . VAL A 1 159 ? 0.750 -5.945 -5.228 1.00 95.38 159 VAL A CA 1
ATOM 1239 C C . VAL A 1 159 ? 0.312 -4.929 -6.266 1.00 95.38 159 VAL A C 1
ATOM 1241 O O . VAL A 1 159 ? -0.578 -4.130 -5.985 1.00 95.38 159 VAL A O 1
ATOM 1244 N N . TYR A 1 160 ? 0.940 -4.904 -7.437 1.00 94.38 160 TYR A N 1
ATOM 1245 C CA . TYR A 1 160 ? 0.702 -3.856 -8.432 1.00 94.38 160 TYR A CA 1
ATOM 1246 C C . TYR A 1 160 ? 0.028 -4.377 -9.695 1.00 94.38 160 TYR A C 1
ATOM 1248 O O . TYR A 1 160 ? 0.244 -5.514 -10.111 1.00 94.38 160 TYR A O 1
ATOM 1256 N N . GLY A 1 161 ? -0.787 -3.520 -10.302 1.00 92.19 161 GLY A N 1
ATOM 1257 C CA . GLY A 1 161 ? -1.389 -3.731 -11.607 1.00 92.19 161 GLY A CA 1
ATOM 1258 C C . GLY A 1 161 ? -0.770 -2.808 -12.658 1.00 92.19 161 GLY A C 1
ATOM 1259 O O . GLY A 1 161 ? 0.277 -2.194 -12.426 1.00 92.19 161 GLY A O 1
ATOM 1260 N N . PRO A 1 162 ? -1.412 -2.671 -13.830 1.00 88.62 162 PRO A N 1
ATOM 1261 C CA . PRO A 1 162 ? -0.867 -1.881 -14.933 1.00 88.62 162 PRO A CA 1
ATOM 1262 C C . PRO A 1 162 ? -0.735 -0.397 -14.577 1.00 88.62 162 PRO A C 1
ATOM 1264 O O . PRO A 1 162 ? 0.200 0.271 -15.022 1.00 88.62 162 PRO A O 1
ATOM 1267 N N . SER A 1 163 ? -1.668 0.115 -13.772 1.00 86.88 163 SER A N 1
ATOM 1268 C CA . SER A 1 163 ? -1.820 1.541 -13.492 1.00 86.88 163 SER A CA 1
ATOM 1269 C C . SER A 1 163 ? -0.721 2.088 -12.583 1.00 86.88 163 SER A C 1
ATOM 1271 O O . SER A 1 163 ? -0.361 3.258 -12.708 1.00 86.88 163 SER A O 1
ATOM 1273 N N . THR A 1 164 ? -0.156 1.256 -11.703 1.00 95.06 164 THR A N 1
ATOM 1274 C CA . THR A 1 164 ? 0.930 1.659 -10.789 1.00 95.06 164 THR A CA 1
ATOM 1275 C C . THR A 1 164 ? 2.267 0.988 -11.097 1.00 95.06 164 THR A C 1
ATOM 1277 O O . THR A 1 164 ? 3.249 1.227 -10.392 1.00 95.06 164 THR A O 1
ATOM 1280 N N . LEU A 1 165 ? 2.335 0.205 -12.182 1.00 95.12 165 LEU A N 1
ATOM 1281 C CA . LEU A 1 165 ? 3.523 -0.527 -12.628 1.00 95.12 165 LEU A CA 1
ATOM 1282 C C . LEU A 1 165 ? 4.806 0.324 -12.614 1.00 95.12 165 LEU A C 1
ATOM 1284 O O . LEU A 1 165 ? 5.787 -0.146 -12.042 1.00 95.12 165 LEU A O 1
ATOM 1288 N N . PRO A 1 166 ? 4.849 1.567 -13.144 1.00 96.50 166 PRO A N 1
ATOM 1289 C CA . PRO A 1 166 ? 6.092 2.341 -13.164 1.00 96.50 166 PRO A CA 1
ATOM 1290 C C . PRO A 1 166 ? 6.699 2.587 -11.777 1.00 96.50 166 PRO A C 1
ATOM 1292 O O . PRO A 1 166 ? 7.901 2.412 -11.584 1.00 96.50 166 PRO A O 1
ATOM 1295 N N . GLN A 1 167 ? 5.876 2.977 -10.800 1.00 98.12 167 GLN A N 1
ATOM 1296 C CA . GLN A 1 167 ? 6.345 3.244 -9.437 1.00 98.12 167 GLN A CA 1
ATOM 1297 C C . GLN A 1 167 ? 6.636 1.949 -8.680 1.00 98.12 167 GLN A C 1
ATOM 1299 O O . GLN A 1 167 ? 7.602 1.887 -7.924 1.00 98.12 167 GLN A O 1
ATOM 1304 N N . SER A 1 168 ? 5.853 0.897 -8.909 1.00 98.06 168 SER A N 1
ATOM 1305 C CA . SER A 1 168 ? 6.073 -0.400 -8.273 1.00 98.06 168 SER A CA 1
ATOM 1306 C C . SER A 1 168 ? 7.356 -1.076 -8.763 1.00 98.06 168 SER A C 1
ATOM 1308 O O . SER A 1 168 ? 8.158 -1.497 -7.937 1.00 98.06 168 SER A O 1
ATOM 1310 N N . VAL A 1 169 ? 7.621 -1.093 -10.074 1.00 97.62 169 VAL A N 1
ATOM 1311 C CA . VAL A 1 169 ? 8.889 -1.602 -10.636 1.00 97.62 169 VAL A CA 1
ATOM 1312 C C . VAL A 1 169 ? 10.071 -0.770 -10.143 1.00 97.62 169 VAL A C 1
ATOM 1314 O O . VAL A 1 169 ? 11.097 -1.327 -9.757 1.00 97.62 169 VAL A O 1
ATOM 1317 N N . LYS A 1 170 ? 9.927 0.563 -10.082 1.00 98.12 170 LYS A N 1
ATOM 1318 C CA . LYS A 1 170 ? 10.954 1.424 -9.484 1.00 98.12 170 LYS A CA 1
ATOM 1319 C C . LYS A 1 170 ? 11.243 1.014 -8.040 1.00 98.12 170 LYS A C 1
ATOM 1321 O O . LYS A 1 170 ? 12.409 0.808 -7.716 1.00 98.12 170 LYS A O 1
ATOM 1326 N N . LEU A 1 171 ? 10.212 0.875 -7.201 1.00 98.50 171 LEU A N 1
ATOM 1327 C CA . LEU A 1 171 ? 10.343 0.475 -5.797 1.00 98.50 171 LEU A CA 1
ATOM 1328 C C . LEU A 1 171 ? 11.005 -0.902 -5.648 1.00 98.50 171 LEU A C 1
ATOM 1330 O O . LEU A 1 171 ? 11.884 -1.055 -4.801 1.00 98.50 171 LEU A O 1
ATOM 1334 N N . ASP A 1 172 ? 10.627 -1.876 -6.479 1.00 97.88 172 ASP A N 1
ATOM 1335 C CA . ASP A 1 172 ? 11.230 -3.210 -6.456 1.00 97.88 172 ASP A CA 1
ATOM 1336 C C . ASP A 1 172 ? 12.731 -3.152 -6.769 1.00 97.88 172 ASP A C 1
ATOM 1338 O O . ASP A 1 172 ? 13.567 -3.603 -5.984 1.00 97.88 172 ASP A O 1
ATOM 1342 N N . LEU A 1 173 ? 13.101 -2.511 -7.880 1.00 97.44 173 LEU A N 1
ATOM 1343 C CA . LEU A 1 173 ? 14.491 -2.459 -8.328 1.00 97.44 173 LEU A CA 1
ATOM 1344 C C . LEU A 1 173 ? 15.392 -1.686 -7.358 1.00 97.44 173 LEU A C 1
ATOM 1346 O O . LEU A 1 173 ? 16.515 -2.125 -7.093 1.00 97.44 173 LEU A O 1
ATOM 1350 N N . ILE A 1 174 ? 14.931 -0.557 -6.807 1.00 97.19 174 ILE A N 1
ATOM 1351 C CA . ILE A 1 174 ? 15.711 0.184 -5.800 1.00 97.19 174 ILE A CA 1
ATOM 1352 C C . ILE A 1 174 ? 15.778 -0.584 -4.481 1.00 97.19 174 ILE A C 1
ATOM 1354 O O . ILE A 1 174 ? 16.840 -0.652 -3.864 1.00 97.19 174 ILE A O 1
ATOM 1358 N N . GLY A 1 175 ? 14.679 -1.216 -4.069 1.00 96.25 175 GLY A N 1
ATOM 1359 C CA . GLY A 1 175 ? 14.607 -1.984 -2.834 1.00 96.25 175 GLY A CA 1
ATOM 1360 C C . GLY A 1 175 ? 15.457 -3.249 -2.867 1.00 96.25 175 GLY A C 1
ATOM 1361 O O . GLY A 1 175 ? 16.026 -3.623 -1.848 1.00 96.25 175 GLY A O 1
ATOM 1362 N N . ARG A 1 176 ? 15.643 -3.861 -4.037 1.00 95.44 176 ARG A N 1
ATOM 1363 C CA . ARG A 1 176 ? 16.567 -4.988 -4.266 1.00 95.44 176 ARG A CA 1
ATOM 1364 C C . ARG A 1 176 ? 18.011 -4.547 -4.527 1.00 95.44 176 ARG A C 1
ATOM 1366 O O . ARG A 1 176 ? 18.885 -5.381 -4.774 1.00 95.44 176 ARG A O 1
ATOM 1373 N N . GLY A 1 177 ? 18.260 -3.238 -4.502 1.00 95.31 177 GLY A N 1
ATOM 1374 C CA . GLY A 1 177 ? 19.569 -2.639 -4.732 1.00 95.31 177 GLY A CA 1
ATOM 1375 C C . GLY A 1 177 ? 20.086 -2.773 -6.164 1.00 95.31 177 GLY A C 1
ATOM 1376 O O . GLY A 1 177 ? 21.287 -2.616 -6.380 1.00 95.31 177 GLY A O 1
ATOM 1377 N N . LEU A 1 178 ? 19.206 -3.069 -7.126 1.00 95.25 178 LEU A N 1
ATOM 1378 C CA . LEU A 1 178 ? 19.508 -3.219 -8.554 1.00 95.25 178 LEU A CA 1
ATOM 1379 C C . LEU A 1 178 ? 19.483 -1.880 -9.301 1.00 95.25 178 LEU A C 1
ATOM 1381 O O . LEU A 1 178 ? 20.137 -1.748 -10.337 1.00 95.25 178 LEU A O 1
ATOM 1385 N N . ALA A 1 179 ? 18.761 -0.888 -8.773 1.00 95.50 179 ALA A N 1
ATOM 1386 C CA . ALA A 1 179 ? 18.688 0.462 -9.318 1.00 95.50 179 ALA A CA 1
ATOM 1387 C C . ALA A 1 179 ? 19.004 1.550 -8.277 1.00 95.50 179 ALA A C 1
ATOM 1389 O O . ALA A 1 179 ? 18.869 1.352 -7.068 1.00 95.50 179 ALA A O 1
ATOM 1390 N N . THR A 1 180 ? 19.419 2.726 -8.748 1.00 94.94 180 THR A N 1
ATOM 1391 C CA . THR A 1 180 ? 19.439 3.966 -7.962 1.00 94.94 180 THR A CA 1
ATOM 1392 C C . THR A 1 180 ? 18.044 4.593 -7.925 1.00 94.94 180 THR A C 1
ATOM 1394 O O . THR A 1 180 ? 17.178 4.244 -8.725 1.00 94.94 180 THR A O 1
ATOM 1397 N N . ILE A 1 181 ? 17.827 5.560 -7.024 1.00 93.38 181 ILE A N 1
ATOM 1398 C CA . ILE A 1 181 ? 16.568 6.328 -6.945 1.00 93.38 181 ILE A CA 1
ATOM 1399 C C . ILE A 1 181 ? 16.236 7.008 -8.283 1.00 93.38 181 ILE A C 1
ATOM 1401 O O . ILE A 1 181 ? 15.066 7.161 -8.623 1.00 93.38 181 ILE A O 1
ATOM 1405 N N . ASP A 1 182 ? 17.249 7.333 -9.081 1.00 91.81 182 ASP A N 1
ATOM 1406 C CA . ASP A 1 182 ? 17.072 7.942 -10.399 1.00 91.81 182 ASP A CA 1
ATOM 1407 C C . ASP A 1 182 ? 16.798 6.924 -11.525 1.00 91.81 182 ASP A C 1
ATOM 1409 O O . ASP A 1 182 ? 16.704 7.280 -12.696 1.00 91.81 182 ASP A O 1
ATOM 1413 N N . GLY A 1 183 ? 16.685 5.634 -11.194 1.00 92.12 183 GLY A N 1
ATOM 1414 C CA . GLY A 1 183 ? 16.382 4.5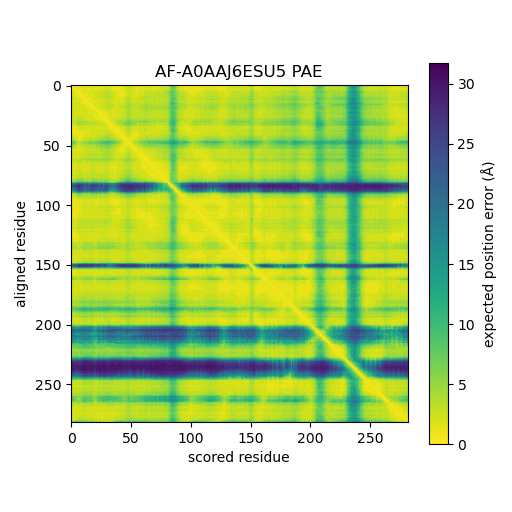69 -12.151 1.00 92.12 183 GLY A CA 1
ATOM 1415 C C . GLY A 1 183 ? 17.584 4.061 -12.952 1.00 92.12 183 GLY A C 1
ATOM 1416 O O . GLY A 1 183 ? 17.404 3.284 -13.888 1.00 92.12 183 GLY A O 1
ATOM 1417 N N . ASN A 1 184 ? 18.808 4.463 -12.599 1.00 93.19 184 ASN A N 1
ATOM 1418 C CA . ASN A 1 184 ? 20.026 3.909 -13.196 1.00 93.19 184 ASN A CA 1
ATOM 1419 C C . ASN A 1 184 ? 20.347 2.548 -12.590 1.00 93.19 184 ASN A C 1
ATOM 1421 O O . ASN A 1 184 ? 20.061 2.315 -11.419 1.00 93.19 184 ASN A O 1
ATOM 1425 N N . ARG A 1 185 ? 21.016 1.670 -13.340 1.00 92.50 185 ARG A N 1
ATOM 1426 C CA . ARG A 1 185 ? 21.518 0.408 -12.787 1.00 92.50 185 ARG A CA 1
ATOM 1427 C C . ARG A 1 185 ? 22.532 0.686 -11.673 1.00 92.50 185 ARG A C 1
ATOM 1429 O O . ARG A 1 185 ? 23.470 1.457 -11.865 1.00 92.50 185 ARG A O 1
ATOM 1436 N N . ALA A 1 186 ? 22.367 0.048 -10.520 1.00 90.88 186 ALA A N 1
ATOM 1437 C CA . ALA A 1 186 ? 23.307 0.167 -9.414 1.00 90.88 186 ALA A CA 1
ATOM 1438 C C . ALA A 1 186 ? 24.537 -0.721 -9.660 1.00 90.88 186 ALA A C 1
ATOM 1440 O O . ALA A 1 186 ? 24.421 -1.942 -9.786 1.00 90.88 186 ALA A O 1
ATOM 1441 N N . GLN A 1 187 ? 25.717 -0.104 -9.741 1.00 88.19 187 GLN A N 1
ATOM 1442 C CA . GLN A 1 187 ? 27.002 -0.795 -9.856 1.00 88.19 187 GLN A CA 1
ATOM 1443 C C . GLN A 1 187 ? 28.012 -0.176 -8.872 1.00 88.19 187 GLN A C 1
ATOM 1445 O O . GLN A 1 187 ? 28.333 1.003 -9.023 1.00 88.19 187 GLN A O 1
ATOM 1450 N N . PRO A 1 188 ? 28.510 -0.931 -7.868 1.00 86.38 188 PRO A N 1
ATOM 1451 C CA . PRO A 1 188 ? 28.094 -2.290 -7.492 1.00 86.38 188 PRO A CA 1
ATOM 1452 C C . PRO A 1 188 ? 26.641 -2.345 -6.981 1.00 86.38 188 PRO A C 1
ATOM 1454 O O . PRO A 1 188 ? 26.034 -1.314 -6.679 1.00 86.38 188 PRO A O 1
ATOM 1457 N N . GLN A 1 189 ? 26.081 -3.557 -6.891 1.00 88.94 189 GLN A N 1
ATOM 1458 C CA . GLN A 1 189 ? 24.742 -3.768 -6.336 1.00 88.94 189 GLN A CA 1
ATOM 1459 C C . GLN A 1 189 ? 24.691 -3.304 -4.873 1.00 88.94 189 GLN A C 1
ATOM 1461 O O . GLN A 1 189 ? 25.629 -3.523 -4.103 1.00 88.94 189 GLN A O 1
ATOM 1466 N N . ARG A 1 190 ? 23.590 -2.656 -4.489 1.00 90.75 190 ARG A N 1
ATOM 1467 C CA . ARG A 1 190 ? 23.360 -2.185 -3.116 1.00 90.75 190 ARG A CA 1
ATOM 1468 C C . ARG A 1 190 ? 22.705 -3.287 -2.266 1.00 90.75 190 ARG A C 1
ATOM 1470 O O . ARG A 1 190 ? 22.079 -4.186 -2.825 1.00 90.75 190 ARG A O 1
ATOM 1477 N N . PRO A 1 191 ? 22.807 -3.236 -0.926 1.00 92.75 191 PRO A N 1
ATOM 1478 C CA . PRO A 1 191 ? 22.087 -4.167 -0.059 1.00 92.75 191 PRO A CA 1
ATOM 1479 C C . PRO A 1 191 ? 20.571 -4.096 -0.279 1.00 92.75 191 PRO A C 1
ATOM 1481 O O . PRO A 1 191 ? 20.011 -3.005 -0.375 1.00 92.75 191 PRO A O 1
ATOM 1484 N N . ALA A 1 192 ? 19.912 -5.255 -0.323 1.00 94.19 192 ALA A N 1
ATOM 1485 C CA . ALA A 1 192 ? 18.462 -5.327 -0.464 1.00 94.19 192 ALA A CA 1
ATOM 1486 C C . ALA A 1 192 ? 17.737 -5.015 0.860 1.00 94.19 192 ALA A C 1
ATOM 1488 O O . ALA A 1 192 ? 18.188 -5.396 1.947 1.00 94.19 192 ALA A O 1
ATOM 1489 N N . LEU A 1 193 ? 16.576 -4.370 0.765 1.00 94.19 193 LEU A N 1
ATOM 1490 C CA . LEU A 1 193 ? 15.652 -4.153 1.871 1.00 94.19 193 LEU A CA 1
ATOM 1491 C C . LEU A 1 193 ? 14.954 -5.469 2.226 1.00 94.19 193 LEU A C 1
ATOM 1493 O O . LEU A 1 193 ? 14.196 -6.017 1.434 1.00 94.19 193 LEU A O 1
ATOM 1497 N N . LYS A 1 194 ? 15.177 -5.964 3.448 1.00 92.62 194 LYS A N 1
ATOM 1498 C CA . LYS A 1 194 ? 14.656 -7.272 3.894 1.00 92.62 194 LYS A CA 1
ATOM 1499 C C . LYS A 1 194 ? 13.138 -7.323 4.080 1.00 92.62 194 LYS A C 1
ATOM 1501 O O . LYS A 1 194 ? 12.560 -8.398 4.009 1.00 92.62 194 LYS A O 1
ATOM 1506 N N . ASN A 1 195 ? 12.511 -6.177 4.338 1.00 94.44 195 ASN A N 1
ATOM 1507 C CA . ASN A 1 195 ? 11.089 -6.090 4.675 1.00 94.44 195 ASN A CA 1
ATOM 1508 C C . ASN A 1 195 ? 10.246 -5.498 3.537 1.00 94.44 195 ASN A C 1
ATOM 1510 O O . ASN A 1 195 ? 9.158 -4.979 3.780 1.00 94.44 195 ASN A O 1
ATOM 1514 N N . LEU A 1 196 ? 10.764 -5.529 2.309 1.00 96.31 196 LEU A N 1
ATOM 1515 C CA . LEU A 1 196 ? 10.037 -5.114 1.121 1.00 96.31 196 LEU A CA 1
ATOM 1516 C C . LEU A 1 196 ? 9.640 -6.346 0.313 1.00 96.31 196 LEU A C 1
ATOM 1518 O O . LEU A 1 196 ? 10.494 -7.155 -0.040 1.00 96.31 196 LEU A O 1
ATOM 1522 N N . ASN A 1 197 ? 8.362 -6.437 -0.035 1.00 96.00 197 ASN A N 1
ATOM 1523 C CA . ASN A 1 197 ? 7.871 -7.355 -1.051 1.00 96.00 197 ASN A CA 1
ATOM 1524 C C . ASN A 1 197 ? 7.066 -6.563 -2.084 1.00 96.00 197 ASN A C 1
ATOM 1526 O O . ASN A 1 197 ? 6.052 -5.955 -1.742 1.00 96.00 197 ASN A O 1
ATOM 1530 N N . VAL A 1 198 ? 7.506 -6.569 -3.339 1.00 96.75 198 VAL A N 1
ATOM 1531 C CA . VAL A 1 198 ? 6.768 -5.977 -4.457 1.00 96.75 198 VAL A CA 1
ATOM 1532 C C . VAL A 1 198 ? 6.480 -7.079 -5.461 1.00 96.75 198 VAL A C 1
ATOM 1534 O O . VAL A 1 198 ? 7.386 -7.732 -5.964 1.00 96.75 198 VAL A O 1
ATOM 1537 N N . SER A 1 199 ? 5.204 -7.289 -5.748 1.00 94.44 199 SER A N 1
ATOM 1538 C CA . SER A 1 199 ? 4.739 -8.397 -6.576 1.00 94.44 199 SER A CA 1
ATOM 1539 C C . SER A 1 199 ? 3.774 -7.909 -7.643 1.00 94.44 199 SER A C 1
ATOM 1541 O O . SER A 1 199 ? 2.952 -7.021 -7.410 1.00 94.44 199 SER A O 1
ATOM 1543 N N . LEU A 1 200 ? 3.895 -8.486 -8.832 1.00 92.31 200 LEU A N 1
ATOM 1544 C CA . LEU A 1 200 ? 2.938 -8.282 -9.905 1.00 92.31 200 LEU A CA 1
ATOM 1545 C C . LEU A 1 200 ? 1.638 -9.001 -9.537 1.00 92.31 200 LEU A C 1
ATOM 1547 O O . LEU A 1 200 ? 1.656 -10.206 -9.307 1.00 92.31 200 LEU A O 1
ATOM 1551 N N . GLY A 1 201 ? 0.514 -8.293 -9.531 1.00 89.31 201 GLY A N 1
ATOM 1552 C CA . GLY A 1 201 ? -0.792 -8.935 -9.457 1.00 89.31 201 GLY A CA 1
ATOM 1553 C C . GLY A 1 201 ? -1.116 -9.577 -10.800 1.00 89.31 201 GLY A C 1
ATOM 1554 O O . GLY A 1 201 ? -1.413 -8.866 -11.761 1.00 89.31 201 GLY A O 1
ATOM 1555 N N . HIS A 1 202 ? -1.054 -10.907 -10.878 1.00 78.50 202 HIS A N 1
ATOM 1556 C CA . HIS A 1 202 ? -1.367 -11.659 -12.093 1.00 78.50 202 HIS A CA 1
ATOM 1557 C C . HIS A 1 202 ? -2.552 -12.606 -11.883 1.00 78.50 202 HIS A C 1
ATOM 1559 O O . HIS A 1 202 ? -2.869 -13.004 -10.762 1.00 78.50 202 HIS A O 1
ATOM 1565 N N . TYR A 1 203 ? -3.231 -12.954 -12.971 1.00 75.38 203 TYR A N 1
ATOM 1566 C CA . TYR A 1 203 ? -4.437 -13.775 -12.946 1.00 75.38 203 TYR A CA 1
ATOM 1567 C C . TYR A 1 203 ? -4.174 -15.222 -13.321 1.00 75.38 203 TYR A C 1
ATOM 1569 O O . TYR A 1 203 ? -3.544 -15.463 -14.343 1.00 75.38 203 TYR A O 1
ATOM 1577 N N . ASP A 1 204 ? -4.810 -16.153 -12.601 1.00 61.41 204 ASP A N 1
ATOM 1578 C CA . ASP A 1 204 ? -4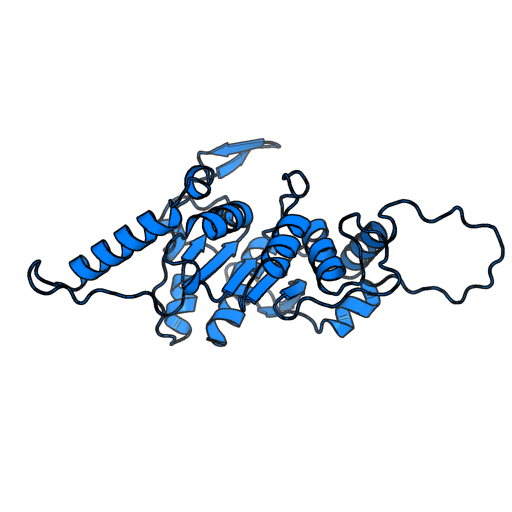.886 -17.555 -13.044 1.00 61.41 204 ASP A CA 1
ATOM 1579 C C . ASP A 1 204 ? -6.298 -17.968 -13.516 1.00 61.41 204 ASP A C 1
ATOM 1581 O O . ASP A 1 204 ? -6.401 -18.785 -14.426 1.00 61.41 204 ASP A O 1
ATOM 1585 N N . LEU A 1 205 ? -7.397 -17.427 -12.955 1.00 54.22 205 LEU A N 1
ATOM 1586 C CA . LEU A 1 205 ? -8.794 -17.758 -13.334 1.00 54.22 205 LEU A CA 1
ATOM 1587 C C . LEU A 1 205 ? -9.757 -16.566 -13.093 1.00 54.22 205 LEU A C 1
ATOM 1589 O O . LEU A 1 205 ? -9.600 -15.866 -12.088 1.00 54.22 205 LEU A O 1
ATOM 1593 N N . PHE A 1 206 ? -10.749 -16.342 -13.981 1.00 48.91 206 PHE A N 1
ATOM 1594 C CA . PHE A 1 206 ? -11.732 -15.238 -13.872 1.00 48.91 206 PHE A CA 1
ATOM 1595 C C . PHE A 1 206 ? -13.101 -15.531 -14.546 1.00 48.91 206 PHE A C 1
ATOM 1597 O O . PHE A 1 206 ? -13.114 -15.858 -15.733 1.00 48.91 206 PHE A O 1
ATOM 1604 N N . PRO A 1 207 ? -14.261 -15.435 -13.846 1.00 50.09 207 PRO A N 1
ATOM 1605 C CA . PRO A 1 207 ? -15.205 -14.338 -14.192 1.00 50.09 207 PRO A CA 1
ATOM 1606 C C . PRO A 1 207 ? -15.446 -13.253 -13.102 1.00 50.09 207 PRO A C 1
ATOM 1608 O O . PRO A 1 207 ? -15.203 -13.452 -11.912 1.00 50.09 207 PRO A O 1
ATOM 1611 N N . ALA A 1 208 ? -15.912 -12.058 -13.504 1.00 56.16 208 ALA A N 1
ATOM 1612 C CA . ALA A 1 208 ? -16.107 -10.881 -12.630 1.00 56.16 208 ALA A CA 1
ATOM 1613 C C . ALA A 1 208 ? -17.562 -10.691 -12.195 1.00 56.16 208 ALA A C 1
ATOM 1615 O O . ALA A 1 208 ? -18.475 -10.924 -12.976 1.00 56.16 208 ALA A O 1
ATOM 1616 N N . PHE A 1 209 ? -17.771 -10.195 -10.971 1.00 57.81 209 PHE A N 1
ATOM 1617 C CA . PHE A 1 209 ? -19.079 -9.840 -10.382 1.00 57.81 209 PHE A CA 1
ATOM 1618 C C . PHE A 1 209 ? -20.157 -10.945 -10.380 1.00 57.81 209 PHE A C 1
ATOM 1620 O O . PHE A 1 209 ? -21.300 -10.695 -10.018 1.00 57.81 209 PHE A O 1
ATOM 1627 N N . GLY A 1 210 ? -19.760 -12.186 -10.672 1.00 53.94 210 GLY A N 1
ATOM 1628 C CA . GLY A 1 210 ? -20.571 -13.397 -10.550 1.00 53.94 210 GLY A CA 1
ATOM 1629 C C . GLY A 1 210 ? -19.750 -14.665 -10.266 1.00 53.94 210 GLY A C 1
ATOM 1630 O O . GLY A 1 210 ? -20.254 -15.742 -10.553 1.00 53.94 210 GLY A O 1
ATOM 1631 N N . GLN A 1 211 ? -18.546 -14.526 -9.656 1.00 51.16 211 GLN A N 1
ATOM 1632 C CA . GLN A 1 211 ? -17.470 -15.541 -9.400 1.00 51.16 211 GLN A CA 1
ATOM 1633 C C . GLN A 1 211 ? -16.523 -15.744 -10.598 1.00 51.16 211 GLN A C 1
ATOM 1635 O O . GLN A 1 211 ? -16.983 -15.506 -11.700 1.00 51.16 211 GLN A O 1
ATOM 1640 N N . MET A 1 212 ? -15.245 -16.176 -10.546 1.00 54.66 212 MET A N 1
ATOM 1641 C CA . MET A 1 212 ? -14.278 -16.634 -9.530 1.00 54.66 212 MET A CA 1
ATOM 1642 C C . MET A 1 212 ? -12.955 -15.903 -9.790 1.00 54.66 212 MET A C 1
ATOM 1644 O O . MET A 1 212 ? -12.407 -16.023 -10.876 1.00 54.66 212 MET A O 1
ATOM 1648 N N . VAL A 1 213 ? -12.422 -15.199 -8.793 1.00 56.81 213 VAL A N 1
ATOM 1649 C CA . VAL A 1 213 ? -11.242 -14.335 -8.937 1.00 56.81 213 VAL A CA 1
ATOM 1650 C C . VAL A 1 213 ? -10.099 -14.864 -8.086 1.00 56.81 213 VAL A C 1
ATOM 1652 O O . VAL A 1 213 ? -10.223 -14.891 -6.862 1.00 56.81 213 VAL A O 1
ATOM 1655 N N . ARG A 1 214 ? -8.973 -15.220 -8.711 1.00 65.75 214 ARG A N 1
ATOM 1656 C CA . ARG A 1 214 ? -7.708 -15.473 -8.011 1.00 65.75 214 ARG A CA 1
ATOM 1657 C C . ARG A 1 214 ? -6.619 -14.584 -8.599 1.00 65.75 214 ARG A C 1
ATOM 1659 O O . ARG A 1 214 ? -6.217 -14.775 -9.744 1.00 65.75 21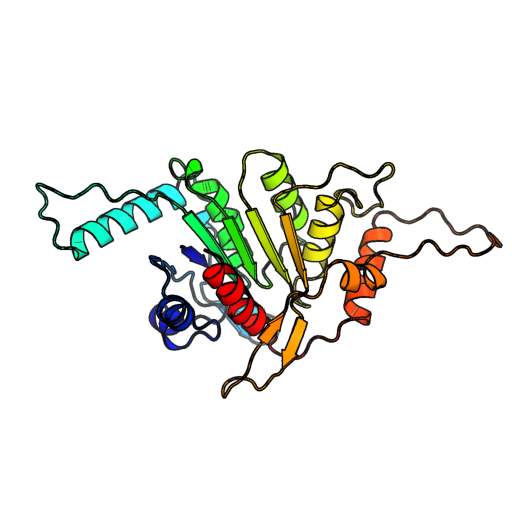4 ARG A O 1
ATOM 1666 N N . VAL A 1 215 ? -6.175 -13.618 -7.799 1.00 69.25 215 VAL A N 1
ATOM 1667 C CA . VAL A 1 215 ? -4.935 -12.885 -8.058 1.00 69.25 215 VAL A CA 1
ATOM 1668 C C . VAL A 1 215 ? -3.826 -13.647 -7.360 1.00 69.25 215 VAL A C 1
ATOM 1670 O O . VAL A 1 215 ? -3.885 -13.848 -6.146 1.00 69.25 215 VAL A O 1
ATOM 1673 N N . ASN A 1 216 ? -2.866 -14.120 -8.140 1.00 71.50 216 ASN A N 1
ATOM 1674 C CA . ASN A 1 216 ? -1.637 -14.681 -7.619 1.00 71.50 216 ASN A CA 1
ATOM 1675 C C . ASN A 1 216 ? -0.525 -13.650 -7.709 1.00 71.50 216 ASN A C 1
ATOM 1677 O O . ASN A 1 216 ? -0.550 -12.747 -8.547 1.00 71.50 216 ASN A O 1
ATOM 1681 N N . ASP A 1 217 ? 0.468 -13.867 -6.860 1.00 78.94 217 ASP A N 1
ATOM 1682 C CA . ASP A 1 217 ? 1.763 -13.226 -6.955 1.00 78.94 217 ASP A CA 1
ATOM 1683 C C . ASP A 1 217 ? 2.665 -14.251 -7.661 1.00 78.94 217 ASP A C 1
ATOM 1685 O O . ASP A 1 217 ? 3.007 -15.265 -7.038 1.00 78.94 217 ASP A O 1
ATOM 1689 N N . PRO A 1 218 ? 2.982 -14.088 -8.961 1.00 78.81 218 PRO A N 1
ATOM 1690 C CA . PRO A 1 218 ? 3.892 -14.998 -9.642 1.00 78.81 218 PRO A CA 1
ATOM 1691 C C . PRO A 1 218 ? 5.226 -15.067 -8.905 1.00 78.81 218 PRO A C 1
ATOM 1693 O O . PRO A 1 218 ? 5.635 -14.099 -8.259 1.00 78.81 218 PRO A O 1
ATOM 1696 N N . ASP A 1 219 ? 5.924 -16.194 -9.048 1.00 83.06 219 ASP A N 1
ATOM 1697 C CA . ASP A 1 219 ? 7.288 -16.332 -8.539 1.00 83.06 219 ASP A CA 1
ATOM 1698 C C . ASP A 1 219 ? 8.135 -15.127 -9.007 1.00 83.06 219 ASP A C 1
ATOM 1700 O O . ASP A 1 219 ? 8.218 -14.884 -10.219 1.00 83.06 219 ASP A O 1
ATOM 1704 N N . PRO A 1 220 ? 8.766 -14.363 -8.094 1.00 84.25 220 PRO A N 1
ATOM 1705 C CA . PRO A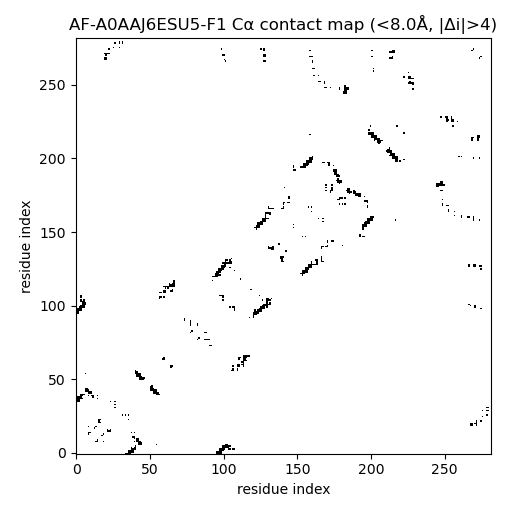 1 220 ? 9.639 -13.255 -8.466 1.00 84.25 220 PRO A CA 1
ATOM 1706 C C . PRO A 1 220 ? 10.704 -13.659 -9.491 1.00 84.25 220 PRO A C 1
ATOM 1708 O O . PRO A 1 220 ? 10.980 -12.901 -10.418 1.00 84.25 220 PRO A O 1
ATOM 1711 N N . ALA A 1 221 ? 11.234 -14.885 -9.406 1.00 86.62 221 ALA A N 1
ATOM 1712 C CA . ALA A 1 221 ? 12.211 -15.396 -10.363 1.00 86.62 221 ALA A CA 1
ATOM 1713 C C . ALA A 1 221 ? 11.625 -15.595 -11.771 1.00 86.62 221 ALA A C 1
ATOM 1715 O O . ALA A 1 221 ? 12.364 -15.559 -12.756 1.00 86.62 221 ALA A O 1
ATOM 1716 N N . PHE A 1 222 ? 10.314 -15.814 -11.893 1.00 86.56 222 PHE A N 1
ATOM 1717 C CA . PHE A 1 222 ? 9.627 -15.846 -13.183 1.00 86.56 222 PHE A CA 1
ATOM 1718 C C . PHE A 1 222 ? 9.474 -14.436 -13.756 1.00 86.56 222 PHE A C 1
ATOM 1720 O O . PHE A 1 222 ? 9.818 -14.219 -14.916 1.00 86.56 222 PHE A O 1
ATOM 1727 N N . VAL A 1 223 ? 9.035 -13.471 -12.941 1.00 88.25 223 VAL A N 1
ATOM 1728 C CA . VAL A 1 223 ? 8.889 -12.064 -13.357 1.00 88.25 223 VAL A CA 1
ATOM 1729 C C . VAL A 1 223 ? 10.237 -11.466 -13.765 1.00 88.25 223 VAL A C 1
ATOM 1731 O O . VAL A 1 223 ? 10.326 -10.787 -14.788 1.00 88.25 223 VAL A O 1
ATOM 1734 N N . ASP A 1 224 ? 11.305 -11.788 -13.035 1.00 89.25 224 ASP A N 1
ATOM 1735 C CA . ASP A 1 224 ? 12.665 -11.301 -13.283 1.00 89.25 224 ASP A CA 1
ATOM 1736 C C . ASP A 1 224 ? 13.205 -11.645 -14.671 1.00 89.25 224 ASP A C 1
ATOM 1738 O O . ASP A 1 224 ? 13.960 -10.854 -15.240 1.00 89.25 224 ASP A O 1
ATOM 1742 N N . ARG A 1 225 ? 12.804 -12.789 -15.243 1.00 88.38 225 ARG A N 1
ATOM 1743 C CA . ARG A 1 225 ? 13.217 -13.202 -16.599 1.00 88.38 225 ARG A CA 1
ATOM 1744 C C . ARG A 1 225 ? 12.797 -12.193 -17.659 1.00 88.38 225 ARG A C 1
ATOM 1746 O O . ARG A 1 225 ? 13.468 -12.077 -18.681 1.00 88.38 225 ARG A O 1
ATOM 1753 N N . PHE A 1 226 ? 11.703 -11.484 -17.403 1.00 89.88 226 PHE A N 1
ATOM 1754 C CA . PHE A 1 226 ? 11.182 -10.445 -18.277 1.00 89.88 226 PHE A CA 1
ATOM 1755 C C . PHE A 1 226 ? 11.631 -9.070 -17.788 1.00 89.88 226 PHE A C 1
ATOM 1757 O O . PHE A 1 226 ? 12.190 -8.289 -18.552 1.00 89.88 226 PHE A O 1
ATOM 1764 N N . MET A 1 227 ? 11.437 -8.781 -16.500 1.00 91.00 227 MET A N 1
ATOM 1765 C CA . MET A 1 227 ? 11.657 -7.454 -15.937 1.00 91.00 227 MET A CA 1
ATOM 1766 C C . MET A 1 227 ? 13.114 -7.003 -16.014 1.00 91.00 227 MET A C 1
ATOM 1768 O O . MET A 1 227 ? 13.360 -5.851 -16.352 1.00 91.00 227 MET A O 1
ATOM 1772 N N . ILE A 1 228 ? 14.081 -7.864 -15.684 1.00 88.94 228 ILE A N 1
ATOM 1773 C CA . ILE A 1 228 ? 15.486 -7.455 -15.613 1.00 88.94 228 ILE A CA 1
ATOM 1774 C C . ILE A 1 228 ? 16.069 -7.468 -17.032 1.00 88.94 228 ILE A C 1
ATOM 1776 O O . ILE A 1 228 ? 16.176 -8.543 -17.630 1.00 88.94 228 ILE A O 1
ATOM 1780 N N . PRO A 1 229 ? 16.492 -6.310 -17.581 1.00 76.94 229 PRO A N 1
ATOM 1781 C CA . PRO A 1 229 ? 17.123 -6.263 -18.892 1.00 76.94 229 PRO A CA 1
ATOM 1782 C C . PRO A 1 229 ? 18.361 -7.164 -18.917 1.00 76.94 229 PRO A C 1
ATOM 1784 O O . PRO A 1 229 ? 19.316 -6.951 -18.162 1.00 76.94 229 PRO A O 1
ATOM 1787 N N . GLN A 1 230 ? 18.340 -8.179 -19.780 1.00 72.00 230 GLN A N 1
ATOM 1788 C CA . GLN A 1 230 ? 19.486 -9.059 -19.980 1.00 72.00 230 GLN A CA 1
ATOM 1789 C C . GLN A 1 230 ? 20.623 -8.251 -20.608 1.00 72.00 230 GLN A C 1
ATOM 1791 O O . GLN A 1 230 ? 20.424 -7.521 -21.583 1.00 72.00 230 GLN A O 1
ATOM 1796 N N . VAL A 1 231 ? 21.832 -8.378 -20.062 1.00 58.00 231 VAL A N 1
ATOM 1797 C CA . VAL A 1 231 ? 23.022 -7.875 -20.750 1.00 58.00 231 VAL A CA 1
ATOM 1798 C C . VAL A 1 231 ? 23.265 -8.847 -21.894 1.00 58.00 231 VAL A C 1
ATOM 1800 O O . VAL A 1 231 ? 23.711 -9.962 -21.662 1.00 58.00 231 VAL A O 1
ATOM 1803 N N . ALA A 1 232 ? 22.898 -8.474 -23.116 1.00 48.69 232 ALA A N 1
ATOM 1804 C CA . ALA A 1 232 ? 23.212 -9.308 -24.262 1.00 48.69 232 ALA A CA 1
ATOM 1805 C C . ALA A 1 232 ? 24.740 -9.455 -24.366 1.00 48.69 232 ALA A C 1
ATOM 1807 O O . ALA A 1 232 ? 25.439 -8.446 -24.492 1.00 48.69 232 ALA A O 1
ATOM 1808 N N . ASP A 1 233 ? 25.244 -10.692 -24.377 1.00 40.06 233 ASP A N 1
ATOM 1809 C CA . ASP A 1 233 ? 26.585 -11.047 -24.868 1.00 40.06 233 ASP A CA 1
ATOM 1810 C C . ASP A 1 233 ? 26.638 -10.860 -26.397 1.00 40.06 233 ASP A C 1
ATOM 1812 O O . ASP A 1 233 ? 26.929 -11.771 -27.170 1.00 40.06 233 ASP A O 1
ATOM 1816 N N . GLN A 1 234 ? 26.280 -9.670 -26.878 1.00 41.59 234 GLN A N 1
ATOM 1817 C CA . GLN A 1 234 ? 26.476 -9.306 -28.272 1.00 41.59 234 GLN A CA 1
ATOM 1818 C C . GLN A 1 234 ? 27.906 -8.783 -28.443 1.00 41.59 234 GLN A C 1
ATOM 1820 O O . GLN A 1 234 ? 28.351 -7.952 -27.641 1.00 41.59 234 GLN A O 1
ATOM 1825 N N . PRO A 1 235 ? 28.633 -9.215 -29.493 1.00 40.22 235 PRO A N 1
ATOM 1826 C CA . PRO A 1 235 ? 29.901 -8.602 -29.853 1.00 40.22 235 PRO A CA 1
ATOM 1827 C C . PRO A 1 235 ? 29.682 -7.096 -29.982 1.00 40.22 235 PRO A C 1
ATOM 1829 O O . PRO A 1 235 ? 28.763 -6.664 -30.680 1.00 40.22 235 PRO A O 1
ATOM 1832 N N . ARG A 1 236 ? 30.499 -6.295 -29.289 1.00 47.81 236 ARG A N 1
ATOM 1833 C CA . ARG A 1 236 ? 30.475 -4.828 -29.368 1.00 47.81 236 ARG A CA 1
ATOM 1834 C C . ARG A 1 236 ? 30.932 -4.376 -30.756 1.00 47.81 236 ARG A C 1
ATOM 1836 O O . ARG A 1 236 ? 32.049 -3.901 -30.929 1.00 47.81 236 ARG A O 1
ATOM 1843 N N . LEU A 1 237 ? 30.074 -4.536 -31.750 1.00 45.34 237 LEU A N 1
ATOM 1844 C CA . LEU A 1 237 ? 30.203 -3.890 -33.041 1.00 45.34 237 LEU A CA 1
ATOM 1845 C C . LEU A 1 237 ? 29.280 -2.673 -32.993 1.00 45.34 237 LEU A C 1
ATOM 1847 O O . LEU A 1 237 ? 28.067 -2.805 -32.876 1.00 45.34 237 LEU A O 1
ATOM 1851 N N . HIS A 1 238 ? 29.909 -1.499 -33.047 1.00 48.41 238 HIS A N 1
ATOM 1852 C CA . HIS A 1 238 ? 29.346 -0.146 -32.965 1.00 48.41 238 HIS A CA 1
ATOM 1853 C C . HIS A 1 238 ? 29.225 0.454 -31.554 1.00 48.41 238 HIS A C 1
ATOM 1855 O O . HIS A 1 238 ? 28.685 -0.133 -30.618 1.00 48.41 238 HIS A O 1
ATOM 1861 N N . HIS A 1 239 ? 29.774 1.669 -31.420 1.00 46.16 239 HIS A N 1
ATOM 1862 C CA . HIS A 1 239 ? 29.635 2.545 -30.261 1.00 46.16 239 HIS A CA 1
ATOM 1863 C C . HIS A 1 239 ? 28.148 2.810 -29.996 1.00 46.16 239 HIS A C 1
ATOM 1865 O O . HIS A 1 239 ? 27.557 3.706 -30.598 1.00 46.16 239 HIS A O 1
ATOM 1871 N N . LYS A 1 240 ? 27.529 2.041 -29.093 1.00 52.50 240 LYS A N 1
ATOM 1872 C CA . LYS A 1 240 ? 26.281 2.487 -28.475 1.00 52.50 240 LYS A CA 1
ATOM 1873 C C . LYS A 1 240 ? 26.591 3.761 -27.676 1.00 52.50 240 LYS A C 1
ATOM 1875 O O . LYS A 1 240 ? 27.596 3.769 -26.957 1.00 52.50 240 LYS A O 1
ATOM 1880 N N . PRO A 1 241 ? 25.784 4.828 -27.808 1.00 56.09 241 PRO A N 1
ATOM 1881 C CA . PRO A 1 241 ? 25.914 5.997 -26.949 1.00 56.09 241 PRO A CA 1
ATOM 1882 C C . PRO A 1 241 ? 25.836 5.570 -25.479 1.00 56.09 241 PRO A C 1
ATOM 1884 O O . PRO A 1 241 ? 25.245 4.535 -25.158 1.00 56.09 241 PRO A O 1
ATOM 1887 N N . ALA A 1 242 ? 26.476 6.341 -24.595 1.00 57.16 242 ALA A N 1
ATOM 1888 C CA . ALA A 1 242 ? 26.421 6.075 -23.163 1.00 57.16 242 ALA A CA 1
ATOM 1889 C C . ALA A 1 242 ? 24.951 5.945 -22.720 1.00 57.16 242 ALA A C 1
ATOM 1891 O O . ALA A 1 242 ? 24.123 6.734 -23.190 1.00 57.16 242 ALA A O 1
ATOM 1892 N N . PRO A 1 243 ? 24.623 4.960 -21.864 1.00 60.81 243 PRO A N 1
ATOM 1893 C CA . PRO A 1 243 ? 23.250 4.724 -21.451 1.00 60.81 243 PRO A CA 1
ATOM 1894 C C . PRO A 1 243 ? 22.653 5.998 -20.857 1.00 60.81 243 PRO A C 1
ATOM 1896 O O . PRO A 1 243 ? 23.299 6.693 -20.063 1.00 60.81 243 PRO A O 1
ATOM 1899 N N . GLN A 1 244 ? 21.436 6.323 -21.281 1.00 68.56 244 GLN A N 1
ATOM 1900 C CA . GLN A 1 244 ? 20.752 7.526 -20.831 1.00 68.56 244 GLN A CA 1
ATOM 1901 C C . GLN A 1 244 ? 20.312 7.361 -19.376 1.00 68.56 244 GLN A C 1
ATOM 1903 O O . GLN A 1 244 ? 20.028 6.263 -18.891 1.00 68.56 244 GLN A O 1
ATOM 1908 N N . HIS A 1 245 ? 20.255 8.478 -18.657 1.00 79.69 245 HIS A N 1
ATOM 1909 C CA . HIS A 1 245 ? 19.821 8.493 -17.268 1.00 79.69 245 HIS A CA 1
ATOM 1910 C C . HIS A 1 245 ? 18.409 7.893 -17.129 1.00 79.69 245 HIS A C 1
ATOM 1912 O O . HIS A 1 245 ? 17.474 8.339 -17.791 1.00 79.69 245 HIS A O 1
ATOM 1918 N N . GLY A 1 246 ? 18.258 6.868 -16.288 1.00 85.75 246 GLY A N 1
ATOM 1919 C CA . GLY A 1 246 ? 16.992 6.166 -16.060 1.00 85.75 246 GLY A CA 1
ATOM 1920 C C . GLY A 1 246 ? 16.626 5.103 -17.107 1.00 85.75 246 GLY A C 1
ATOM 1921 O O . GLY A 1 246 ? 15.587 4.458 -16.958 1.00 85.75 246 GLY A O 1
ATOM 1922 N N . GLU A 1 247 ? 17.454 4.869 -18.132 1.00 88.69 247 GLU A N 1
ATOM 1923 C CA . GLU A 1 247 ? 17.173 3.910 -19.218 1.00 88.69 247 GLU A CA 1
ATOM 1924 C C . GLU A 1 247 ? 16.934 2.485 -18.694 1.00 88.69 247 GLU A C 1
ATOM 1926 O O . GLU A 1 247 ? 16.036 1.790 -19.163 1.00 88.69 247 GLU A O 1
ATOM 1931 N N . PHE A 1 248 ? 17.676 2.072 -17.660 1.00 92.88 248 PHE A N 1
ATOM 1932 C CA . PHE A 1 248 ? 17.512 0.759 -17.028 1.00 92.88 248 PHE A CA 1
ATOM 1933 C C . PHE A 1 248 ? 16.095 0.553 -16.475 1.00 92.88 248 PHE A C 1
ATOM 1935 O O . PHE A 1 248 ? 15.465 -0.470 -16.749 1.00 92.88 248 PHE A O 1
ATOM 1942 N N . LEU A 1 249 ? 15.576 1.536 -15.735 1.00 95.12 249 LEU A N 1
ATOM 1943 C CA . LEU A 1 249 ? 14.217 1.500 -15.204 1.00 95.12 249 LEU A CA 1
ATOM 1944 C C . LEU A 1 249 ? 13.169 1.536 -16.322 1.00 95.12 249 LEU A C 1
ATOM 1946 O O . LEU A 1 249 ? 12.210 0.770 -16.275 1.00 95.12 249 LEU A O 1
ATOM 1950 N N . GLN A 1 250 ? 13.347 2.395 -17.330 1.00 94.44 250 GLN A N 1
ATOM 1951 C CA . GLN A 1 250 ? 12.403 2.487 -18.450 1.00 94.44 250 GLN A CA 1
ATOM 1952 C C . GLN A 1 250 ? 12.301 1.165 -19.215 1.00 94.44 250 GLN A C 1
ATOM 1954 O O . GLN A 1 250 ? 11.196 0.709 -19.510 1.00 94.44 250 GLN A O 1
ATOM 1959 N N . GLN A 1 251 ? 13.436 0.508 -19.465 1.00 94.62 251 GLN A N 1
ATOM 1960 C CA . GLN A 1 251 ? 13.448 -0.795 -20.119 1.00 94.62 251 GLN A CA 1
ATOM 1961 C C . GLN A 1 251 ? 12.758 -1.862 -19.263 1.00 94.62 251 GLN A C 1
ATOM 1963 O O . GLN A 1 251 ? 11.953 -2.627 -19.787 1.00 94.62 251 GLN A O 1
ATOM 1968 N N . ALA A 1 252 ? 13.015 -1.895 -17.952 1.00 95.25 252 ALA A N 1
ATOM 1969 C CA . ALA A 1 252 ? 12.367 -2.850 -17.054 1.00 95.25 252 ALA A CA 1
ATOM 1970 C C . ALA A 1 252 ? 10.839 -2.676 -17.018 1.00 95.25 252 ALA A C 1
ATOM 1972 O O . ALA A 1 252 ? 10.094 -3.653 -17.089 1.00 95.25 252 ALA A O 1
ATOM 1973 N N . ILE A 1 253 ? 10.369 -1.425 -16.972 1.00 94.94 253 ILE A N 1
ATOM 1974 C CA . ILE A 1 253 ? 8.945 -1.072 -17.043 1.00 94.94 253 ILE A CA 1
ATOM 1975 C C . ILE A 1 253 ? 8.327 -1.561 -18.358 1.00 94.94 253 ILE A C 1
ATOM 1977 O O . ILE A 1 253 ? 7.256 -2.171 -18.326 1.00 94.94 253 ILE A O 1
ATOM 1981 N N . SER A 1 254 ? 8.984 -1.310 -19.499 1.00 94.19 254 SER A N 1
ATOM 1982 C CA . SER A 1 254 ? 8.500 -1.775 -20.808 1.00 94.19 254 SER A CA 1
ATOM 1983 C C . SER A 1 254 ? 8.408 -3.293 -20.844 1.00 94.19 254 SER A C 1
ATOM 1985 O O . SER A 1 254 ? 7.353 -3.828 -21.160 1.00 94.19 254 SER A O 1
ATOM 1987 N N . ASN A 1 255 ? 9.462 -3.992 -20.418 1.00 94.12 255 ASN A N 1
ATOM 1988 C CA . ASN A 1 255 ? 9.491 -5.447 -20.475 1.00 94.12 255 ASN A CA 1
ATOM 1989 C C . ASN A 1 255 ? 8.352 -6.093 -19.677 1.00 94.12 255 ASN A C 1
ATOM 1991 O O . ASN A 1 255 ? 7.740 -7.043 -20.155 1.00 94.12 255 ASN A O 1
ATOM 1995 N N . VAL A 1 256 ? 8.051 -5.592 -18.471 1.00 92.38 256 VAL A N 1
ATOM 1996 C CA . VAL A 1 256 ? 6.922 -6.111 -17.679 1.00 92.38 256 VAL A CA 1
ATOM 1997 C C . VAL A 1 256 ? 5.599 -5.807 -18.377 1.00 92.38 256 VAL A C 1
ATOM 1999 O O . VAL A 1 256 ? 4.743 -6.682 -18.473 1.00 92.38 256 VAL A O 1
ATOM 2002 N N . ARG A 1 257 ? 5.423 -4.588 -18.894 1.00 91.19 257 ARG A N 1
ATOM 2003 C CA . ARG A 1 257 ? 4.200 -4.213 -19.614 1.00 91.19 257 ARG A CA 1
ATOM 2004 C C . ARG A 1 257 ? 3.955 -5.100 -20.838 1.00 91.19 257 ARG A C 1
ATOM 2006 O O . ARG A 1 257 ? 2.812 -5.466 -21.085 1.00 91.19 257 ARG A O 1
ATOM 2013 N N . ASP A 1 258 ? 5.012 -5.437 -21.566 1.00 90.38 258 ASP A N 1
ATOM 2014 C CA . ASP A 1 258 ? 4.928 -6.215 -22.802 1.00 90.38 258 ASP A CA 1
ATOM 2015 C C . ASP A 1 258 ? 4.756 -7.718 -22.523 1.00 90.38 258 ASP A C 1
ATOM 2017 O O . ASP A 1 258 ? 4.050 -8.411 -23.255 1.00 90.38 258 ASP A O 1
ATOM 2021 N N . ALA A 1 259 ? 5.368 -8.230 -21.450 1.00 89.69 259 ALA A N 1
ATOM 2022 C CA . ALA A 1 259 ? 5.310 -9.646 -21.090 1.00 89.69 259 ALA A CA 1
ATOM 2023 C C . ALA A 1 259 ? 4.007 -10.056 -20.387 1.00 89.69 259 ALA A C 1
ATOM 2025 O O . ALA A 1 259 ? 3.611 -11.221 -20.466 1.00 89.69 259 ALA A O 1
ATOM 2026 N N . PHE A 1 260 ? 3.343 -9.128 -19.692 1.00 86.88 260 PHE A N 1
ATOM 2027 C CA . PHE A 1 260 ? 2.192 -9.435 -18.846 1.00 86.88 260 PHE A CA 1
ATOM 2028 C C . PHE A 1 260 ? 0.941 -8.674 -19.307 1.00 86.88 260 PHE A C 1
ATOM 2030 O O . PHE A 1 260 ? 0.800 -7.486 -19.013 1.00 86.88 260 PHE A O 1
ATOM 2037 N N . PRO A 1 261 ? -0.009 -9.334 -19.999 1.00 80.38 261 PRO A N 1
ATOM 2038 C CA . PRO A 1 261 ? -1.267 -8.701 -20.366 1.00 80.38 261 PRO A CA 1
ATOM 2039 C C . PRO A 1 261 ? -2.129 -8.456 -19.123 1.00 80.38 261 PRO A C 1
ATOM 2041 O O . PRO A 1 261 ? -2.311 -9.339 -18.282 1.00 80.38 261 PRO A O 1
ATOM 2044 N N . PHE A 1 262 ? -2.709 -7.259 -19.036 1.00 77.69 262 PHE A N 1
ATOM 2045 C CA . PHE A 1 262 ? -3.607 -6.873 -17.951 1.00 77.69 262 PHE A CA 1
ATOM 2046 C C . PHE A 1 262 ? -5.042 -6.756 -18.475 1.00 77.69 262 PHE A C 1
ATOM 2048 O O . PHE A 1 262 ? -5.302 -5.916 -19.342 1.00 77.69 262 PHE A O 1
ATOM 2055 N N . PRO A 1 263 ? -5.996 -7.565 -17.986 1.00 76.38 263 PRO A N 1
ATOM 2056 C CA . PRO A 1 263 ? -7.390 -7.401 -18.357 1.00 76.38 263 PRO A CA 1
ATOM 2057 C C . PRO A 1 263 ? -7.968 -6.116 -17.755 1.00 76.38 263 PRO A C 1
ATOM 2059 O O . PRO A 1 263 ? -7.435 -5.530 -16.807 1.00 76.38 263 PRO A O 1
ATOM 2062 N N . LYS A 1 264 ? -9.103 -5.692 -18.314 1.00 73.00 264 LYS A N 1
ATOM 2063 C CA . LYS A 1 264 ? -9.890 -4.585 -17.765 1.00 73.00 264 LYS A CA 1
ATOM 2064 C C . LYS A 1 264 ? -10.342 -4.919 -16.337 1.00 73.00 264 LYS A C 1
ATOM 2066 O O . LYS A 1 264 ? -10.543 -6.082 -16.001 1.00 73.00 264 LYS A O 1
ATOM 2071 N N . ASP A 1 265 ? -10.472 -3.889 -15.506 1.00 72.31 265 ASP A N 1
ATOM 2072 C CA . ASP A 1 265 ? -10.960 -3.965 -14.119 1.00 72.31 265 ASP A CA 1
ATOM 2073 C C . ASP A 1 265 ? -10.093 -4.767 -13.127 1.00 72.31 265 ASP A C 1
ATOM 2075 O O . ASP A 1 265 ? -10.516 -5.033 -11.998 1.00 72.31 265 ASP A O 1
ATOM 2079 N N . ILE A 1 266 ? -8.837 -5.072 -13.484 1.00 79.44 266 ILE A N 1
ATOM 2080 C CA . ILE A 1 266 ? -7.881 -5.750 -12.587 1.00 79.44 266 ILE A CA 1
ATOM 2081 C C . ILE A 1 266 ? -7.644 -5.065 -11.260 1.00 79.44 266 ILE A C 1
ATOM 2083 O O . ILE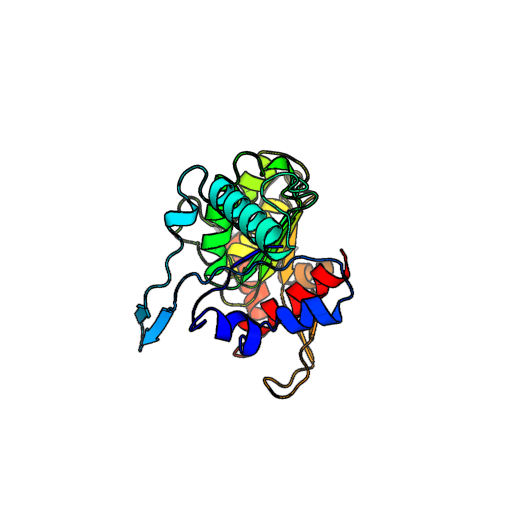 A 1 266 ? -7.404 -5.705 -10.236 1.00 79.44 266 ILE A O 1
ATOM 2087 N N . HIS A 1 267 ? -7.809 -3.761 -11.281 1.00 86.88 267 HIS A N 1
ATOM 2088 C CA . HIS A 1 267 ? -7.610 -2.883 -10.164 1.00 86.88 267 HIS A CA 1
ATOM 2089 C C . HIS A 1 267 ? -8.261 -3.373 -8.855 1.00 86.88 267 HIS A C 1
ATOM 2091 O O . HIS A 1 267 ? -7.575 -3.550 -7.850 1.00 86.88 267 HIS A O 1
ATOM 2097 N N . TYR A 1 268 ? -9.569 -3.652 -8.857 1.00 85.75 268 TYR A N 1
ATOM 2098 C CA . TYR A 1 268 ? -10.283 -4.112 -7.654 1.00 85.75 268 TYR A CA 1
ATOM 2099 C C . TYR A 1 268 ? -9.993 -5.570 -7.295 1.00 85.75 268 TYR A C 1
ATOM 2101 O O . TYR A 1 268 ? -10.138 -5.992 -6.148 1.00 85.75 268 TYR A O 1
ATOM 2109 N N . MET A 1 269 ? -9.567 -6.353 -8.276 1.00 85.50 269 MET A N 1
ATOM 2110 C CA . MET A 1 269 ? -9.285 -7.771 -8.100 1.00 85.50 269 MET A CA 1
ATOM 2111 C C . MET A 1 269 ? -7.970 -7.974 -7.370 1.00 85.50 269 MET A C 1
ATOM 2113 O O . MET A 1 269 ? -7.889 -8.846 -6.506 1.00 85.50 269 MET A O 1
ATOM 2117 N N . ILE A 1 270 ? -6.984 -7.118 -7.650 1.00 90.00 270 ILE A N 1
ATOM 2118 C CA . ILE A 1 270 ? -5.728 -7.053 -6.901 1.00 90.00 270 ILE A CA 1
ATOM 2119 C C . ILE A 1 270 ? -6.005 -6.748 -5.431 1.00 90.00 270 ILE A C 1
ATOM 2121 O O . ILE A 1 270 ? -5.503 -7.463 -4.569 1.00 90.00 270 ILE A O 1
ATOM 2125 N N . ALA A 1 271 ? -6.851 -5.756 -5.136 1.00 91.88 271 ALA A N 1
ATOM 2126 C CA . ALA A 1 271 ? -7.267 -5.471 -3.763 1.00 91.88 271 ALA A CA 1
ATOM 2127 C C . ALA A 1 271 ? -7.932 -6.672 -3.103 1.00 91.88 271 ALA A C 1
ATOM 2129 O O . ALA A 1 271 ? -7.534 -7.078 -2.013 1.00 91.88 271 ALA A O 1
ATOM 2130 N N . ARG A 1 272 ? -8.910 -7.278 -3.780 1.00 89.75 272 ARG A N 1
ATOM 2131 C CA . ARG A 1 272 ? -9.650 -8.409 -3.233 1.00 89.75 272 ARG A CA 1
ATOM 2132 C C . ARG A 1 272 ? -8.740 -9.606 -2.941 1.00 89.75 272 ARG A C 1
ATOM 2134 O O . ARG A 1 272 ? -8.713 -10.087 -1.813 1.00 89.75 272 ARG A O 1
ATOM 2141 N N . GLY A 1 273 ? -8.013 -10.098 -3.942 1.00 87.50 273 GLY A N 1
ATOM 2142 C CA . GLY A 1 273 ? -7.168 -11.289 -3.806 1.00 87.50 273 GLY A CA 1
ATOM 2143 C C . GLY A 1 273 ? -5.930 -11.040 -2.946 1.00 87.50 273 GLY A C 1
ATOM 2144 O O . GLY A 1 273 ? -5.578 -11.866 -2.101 1.00 87.50 273 GLY A O 1
ATOM 2145 N N . GLY A 1 274 ? -5.304 -9.875 -3.116 1.00 90.69 274 GLY A N 1
ATOM 2146 C CA . GLY A 1 274 ? -4.138 -9.463 -2.349 1.00 90.69 274 GLY A CA 1
ATOM 2147 C C . GLY A 1 274 ? -4.447 -9.366 -0.858 1.00 90.69 274 GLY A C 1
ATOM 2148 O O . GLY A 1 274 ? -3.738 -9.981 -0.059 1.00 90.69 274 GLY A O 1
ATOM 2149 N N . PHE A 1 275 ? -5.533 -8.680 -0.483 1.00 93.44 275 PHE A N 1
ATOM 2150 C CA . PHE A 1 275 ? -5.953 -8.562 0.914 1.00 93.44 275 PHE A CA 1
ATOM 2151 C C . PHE A 1 275 ? -6.203 -9.937 1.543 1.00 93.44 275 PHE A C 1
ATOM 2153 O O . PHE A 1 275 ? -5.638 -10.229 2.598 1.00 93.44 275 PHE A O 1
ATOM 2160 N N . PHE A 1 276 ? -6.939 -10.821 0.858 1.00 90.56 276 PHE A N 1
ATOM 2161 C CA . PHE A 1 276 ? -7.245 -12.164 1.361 1.00 90.56 276 PHE A CA 1
ATOM 2162 C C . PHE A 1 276 ? -5.983 -12.987 1.623 1.00 90.56 276 PHE A C 1
ATOM 2164 O O . PHE A 1 276 ? -5.847 -13.629 2.667 1.00 90.56 276 PHE A O 1
ATOM 2171 N N . SER A 1 277 ? -5.048 -12.961 0.670 1.00 88.94 277 SER A N 1
ATOM 2172 C CA . SER A 1 277 ? -3.795 -13.716 0.730 1.00 88.94 277 SER A CA 1
ATOM 2173 C C . SER A 1 277 ? -2.941 -13.303 1.928 1.00 88.94 277 SER A C 1
ATOM 2175 O O . SER A 1 277 ? -2.363 -14.159 2.599 1.00 88.94 277 SER A O 1
ATOM 2177 N N . ARG A 1 278 ? -2.888 -12.001 2.238 1.00 92.69 278 ARG A N 1
ATOM 2178 C CA . ARG A 1 278 ? -2.132 -11.480 3.386 1.00 92.69 278 ARG A CA 1
ATOM 2179 C C . ARG A 1 278 ? -2.855 -11.736 4.701 1.00 92.69 278 ARG A C 1
ATOM 2181 O O . ARG A 1 278 ? -2.243 -12.229 5.644 1.00 92.69 278 ARG A O 1
ATOM 2188 N N . LEU A 1 279 ? -4.163 -11.490 4.744 1.00 92.88 279 LEU A N 1
ATOM 2189 C CA . LEU A 1 279 ? -5.005 -11.760 5.909 1.00 92.88 279 LEU A CA 1
ATOM 2190 C C . LEU A 1 279 ? -4.922 -13.232 6.348 1.00 92.88 279 LEU A C 1
ATOM 2192 O O . LEU A 1 279 ? -4.802 -13.523 7.535 1.00 92.88 279 LEU A O 1
ATOM 2196 N N . SER A 1 280 ? -4.918 -14.162 5.392 1.00 89.00 280 SER A N 1
ATOM 2197 C CA . SER A 1 280 ? -4.844 -15.604 5.667 1.00 89.00 280 SER A CA 1
ATOM 2198 C C . SER A 1 280 ? -3.537 -16.034 6.354 1.00 89.00 280 SER A C 1
ATOM 2200 O O . SER A 1 280 ? -3.512 -17.071 7.021 1.00 89.00 280 SER A O 1
ATOM 2202 N N . LYS A 1 281 ? -2.467 -15.236 6.226 1.00 88.88 281 LYS A N 1
ATOM 2203 C CA . LYS A 1 281 ? -1.129 -15.497 6.787 1.00 88.88 281 LYS A CA 1
ATOM 2204 C C . LYS A 1 281 ? -0.896 -14.880 8.174 1.00 88.88 281 LYS A C 1
ATOM 2206 O O . LYS A 1 281 ? 0.176 -15.106 8.731 1.00 88.88 281 LYS A O 1
ATOM 2211 N N . LEU A 1 282 ? -1.845 -14.099 8.704 1.00 87.19 282 LEU A N 1
ATOM 2212 C CA . LEU A 1 282 ? -1.773 -13.540 10.066 1.00 87.19 282 LEU A CA 1
ATOM 2213 C C . LEU A 1 282 ? -1.838 -14.618 11.146 1.00 87.19 282 LEU A C 1
ATOM 2215 O O . LEU A 1 282 ? -1.168 -14.428 12.183 1.00 87.19 282 LEU A O 1
#

Solvent-accessible surface area (backbone atoms only — not comparable to full-atom values): 15579 Å² total; per-residue (Å²): 64,40,41,32,62,29,65,70,38,76,46,60,65,39,50,58,76,65,37,80,46,39,55,51,57,48,50,66,73,57,74,59,98,70,65,82,42,64,69,70,51,42,30,26,47,77,58,86,98,42,75,51,71,64,53,59,47,70,66,33,52,36,86,41,35,36,32,52,54,52,52,51,50,44,53,51,52,41,52,73,72,64,41,52,96,86,65,57,72,80,76,72,77,79,68,33,36,44,34,23,24,35,62,4,30,58,34,49,64,23,28,75,75,3,21,58,90,49,52,83,25,48,47,36,37,40,37,13,35,21,44,72,36,77,84,42,90,68,26,45,31,55,42,53,49,48,54,66,71,70,63,77,96,40,36,38,38,36,34,29,39,83,87,13,34,68,34,44,52,50,31,40,34,35,34,55,8,49,22,39,95,71,25,32,70,35,81,73,68,45,81,56,50,88,45,60,44,68,35,56,49,38,77,82,51,76,44,80,102,76,59,49,78,44,42,41,66,64,59,64,76,63,51,40,72,48,27,51,78,76,82,72,93,61,80,88,77,70,90,71,74,79,83,58,90,23,46,56,40,54,51,22,45,49,33,41,57,74,74,48,86,74,67,86,76,47,61,47,44,32,30,29,28,49,50,47,61,54,60,69,69,112

Mean predicted aligned error: 6.55 Å

Foldseek 3Di:
DEEQEDEPQADPVCVQPPQLLNVVCLLVVLPDPDDYHYDDQWHWDDDPPDIDIDRDQVCLLPAQPLVVVVVVVQVVVQVVVVPDPPDRPNDDQQADEYEYAACSLVNQLRNLNRNVVCVVRYAEYHYFQHQQQVVPVVGSLVSVLCVLVPDDRHAYAYAHELNNLLSLLLNQCVQQQQADNQQHGHVPRDHHRPRYHRFYFAFDDDDPPVDDAATDGPDVVVLCVQQFDDPDPDPPDDDDDDQDGNNRSVRSSVSSPVVGDGDPPCRSSSSNNVVSVVSSVD

Nearest PDB structures (foldseek):
  6idy-assembly1_A  TM=4.364E-01  e=1.139E+00  Aspergillus fumigatus
  5dmq-assembly1_B  TM=4.450E-01  e=1.464E+00  Mus musculus
  6idy-assembly2_B  TM=4.189E-01  e=1.660E+00  Aspergillus fumigatus

pLDDT: mean 87.63, std 13.93, range [40.06, 98.5]

Radius of gyration: 20.45 Å; Cα contacts (8 Å, |Δi|>4): 471; chains: 1; bounding box: 53×34×69 Å

Sequence (282 aa):
MIWLHGFYVKDHEFLFHNDPARLREQVRDSGKDVVLIAPFLGYEYAVGDSFVGNYSVKDLASPKWGERYLDEILGALASFLGASSTSIPQLQIGKLIIACHSGGGNAMRNLVGSLGKYQSNLTACWGFDCLYGARAQPDDATFWYQWLSGQSGRALEIVYGPSTLPQSVKLDLIGRGLATIDGNRAQPQRPALKNLNVSLGHYDLFPAFGQMVRVNDPDPAFVDRFMIPQVADQPRLHHKPAPQHGEFLQQAISNVRDAFPFPKDIHYMIARGGFFSRLSKL

Secondary structure (DSSP, 8-state):
-EEE--TT--SHHHHHHT-TT-HHHHHHHHT-----B------EEEETTEEEE----GGGGSTTHHHHHHHHHHHHHHHHTT--TT-------S-EEEEEETTHHHHHHHHTTT-GGGGGGEEEEEEES----TTSSS-HHHHHHHHHHHSSS-EEEEEE-TTTHHHHHHHHHHHTTSB-TTSPBPSSPPPPPTTEEEEE-EEEE--SSSS--EEE---HHHHHHHHSPP-------S-PPPPPTTHHHHHHHHHHHHHS---TTHHHHHHHHHHHHHHTT-